Protein AF-A0A5C2HEY6-F1 (afdb_monomer)

Sequence (190 aa):
MYKIIDIFKKLFEYLLTFLTLIFIVFIEVIWEKSAKPIFKFLSKIIDRINVFDRIIEKIDRLNPYIVLIIFLIFFTIVELLGIYAAILFFRAEIFLAVFVYLLKLPFAVVILWFFDITKPKLLSFRWFEIVYGLTLDLKLRIQNSRIYNKIYNKFYEIKNYLVNKFDITNHSIYNRVIEFYEKVKKRFDI

pLDDT: mean 85.17, std 9.46, range [54.16, 96.5]

Foldseek 3Di:
DVVVVVVVVVVVVVVLLVVLLVVCCCVVPVNPPPQPVVLVVVVVVLVVPPVVVVVLVVLVPDQLVVLVVVLVVLVVVLVVLLVVLVVCVVVVVPVVSVVSPVVSSVSVSVSVSSCVSCVVSQCVDVVSVVVVVVVVVVSVCSCPDPSNVVVVVVVVVVVVVVCVVPVCCPPPVVVVVVVVVVVVCVVPVD

Structure (mmCIF, N/CA/C/O backbone):
data_AF-A0A5C2HEY6-F1
#
_entry.id   AF-A0A5C2HEY6-F1
#
loop_
_atom_site.group_PDB
_atom_site.id
_atom_site.type_symbol
_atom_site.label_atom_id
_atom_site.label_alt_id
_atom_site.label_comp_id
_atom_site.label_asym_id
_atom_site.label_entity_id
_atom_site.label_seq_id
_atom_site.pdbx_PDB_ins_code
_atom_site.Cartn_x
_atom_site.Cartn_y
_atom_site.Cartn_z
_atom_site.occupancy
_atom_site.B_iso_or_equiv
_atom_site.auth_seq_id
_atom_site.auth_comp_id
_atom_site.auth_asym_id
_atom_site.auth_atom_id
_atom_site.pdbx_PDB_model_num
ATOM 1 N N . MET A 1 1 ? 6.577 -30.916 -28.765 1.00 54.16 1 MET A N 1
ATOM 2 C CA . MET A 1 1 ? 5.941 -30.660 -27.452 1.00 54.16 1 MET A CA 1
ATOM 3 C C . MET A 1 1 ? 6.885 -29.945 -26.477 1.00 54.16 1 MET A C 1
ATOM 5 O O . MET A 1 1 ? 6.518 -28.875 -26.013 1.00 54.16 1 MET A O 1
ATOM 9 N N . TYR A 1 2 ? 8.123 -30.422 -26.271 1.00 60.19 2 TYR A N 1
ATOM 10 C CA . TYR A 1 2 ? 9.145 -29.764 -25.424 1.00 60.19 2 TYR A CA 1
ATOM 11 C C . TYR A 1 2 ? 9.416 -28.281 -25.755 1.00 60.19 2 TYR A C 1
ATOM 13 O O . TYR A 1 2 ? 9.408 -27.434 -24.871 1.00 60.19 2 TYR A O 1
ATOM 21 N N . LYS A 1 3 ? 9.542 -27.937 -27.043 1.00 68.38 3 LYS A N 1
ATOM 22 C CA . LYS A 1 3 ? 9.863 -26.569 -27.495 1.00 68.38 3 LYS A CA 1
ATOM 23 C C . LYS A 1 3 ? 8.769 -25.527 -27.196 1.00 68.38 3 LYS A C 1
ATOM 25 O O . LYS A 1 3 ? 9.077 -24.358 -27.008 1.00 68.38 3 LYS A O 1
ATOM 30 N N . ILE A 1 4 ? 7.500 -25.947 -27.157 1.00 70.00 4 ILE A N 1
ATOM 31 C CA . ILE A 1 4 ? 6.351 -25.066 -26.877 1.00 70.00 4 ILE A CA 1
ATOM 32 C C . ILE A 1 4 ? 6.298 -24.742 -25.380 1.00 70.00 4 ILE A C 1
ATOM 34 O O . ILE A 1 4 ? 6.140 -23.583 -25.006 1.00 70.00 4 ILE A O 1
ATOM 38 N N . ILE A 1 5 ? 6.516 -25.749 -24.530 1.00 78.06 5 ILE A N 1
ATOM 39 C CA . ILE A 1 5 ? 6.555 -25.602 -23.069 1.00 78.06 5 ILE A CA 1
ATOM 40 C C . ILE A 1 5 ? 7.671 -24.630 -22.650 1.00 78.06 5 ILE A C 1
ATOM 42 O O . ILE A 1 5 ? 7.441 -23.760 -21.812 1.00 78.06 5 ILE A O 1
ATOM 46 N N . ASP A 1 6 ? 8.841 -24.698 -23.292 1.00 81.44 6 ASP A N 1
ATOM 47 C CA . ASP A 1 6 ? 9.951 -23.772 -23.027 1.00 81.44 6 ASP A CA 1
ATOM 48 C C . ASP A 1 6 ? 9.647 -22.319 -23.423 1.00 81.44 6 ASP A C 1
ATOM 50 O O . ASP A 1 6 ? 10.070 -21.389 -22.732 1.00 81.44 6 ASP A O 1
ATOM 54 N N . ILE A 1 7 ? 8.899 -22.099 -24.510 1.00 83.44 7 ILE A N 1
ATOM 55 C CA . ILE A 1 7 ? 8.481 -20.752 -24.933 1.00 83.44 7 ILE A CA 1
ATOM 56 C C . ILE A 1 7 ? 7.500 -20.160 -23.918 1.00 83.44 7 ILE A C 1
ATOM 58 O O . ILE A 1 7 ? 7.688 -19.021 -23.489 1.00 83.44 7 ILE A O 1
ATOM 62 N N . PHE A 1 8 ? 6.498 -20.931 -23.484 1.00 85.75 8 PHE A N 1
ATOM 63 C CA . PHE A 1 8 ? 5.552 -20.486 -22.457 1.00 85.75 8 PHE A CA 1
ATOM 64 C C . PHE A 1 8 ? 6.244 -20.193 -21.128 1.00 85.75 8 PHE A C 1
ATOM 66 O O . PHE A 1 8 ? 5.945 -19.183 -20.494 1.00 85.75 8 PHE A O 1
ATOM 73 N N . LYS A 1 9 ? 7.211 -21.026 -20.733 1.00 86.62 9 LYS A N 1
ATOM 74 C CA . LYS A 1 9 ? 8.001 -20.806 -19.520 1.00 86.62 9 LYS A CA 1
ATOM 75 C C . LYS A 1 9 ? 8.785 -19.494 -19.587 1.00 86.62 9 LYS A C 1
ATOM 77 O O . LYS A 1 9 ? 8.706 -18.697 -18.659 1.00 86.62 9 LYS A O 1
ATOM 82 N N . LYS A 1 10 ? 9.470 -19.226 -20.703 1.00 86.00 10 LYS A N 1
ATOM 83 C CA . LYS A 1 10 ? 10.182 -17.955 -20.914 1.00 86.00 10 LYS A CA 1
ATOM 84 C C . LYS A 1 10 ? 9.238 -16.755 -20.919 1.00 86.00 10 LYS A C 1
ATOM 86 O O . LYS A 1 10 ? 9.530 -15.756 -20.273 1.00 86.00 10 LYS A O 1
ATOM 91 N N . LEU A 1 11 ? 8.102 -16.846 -21.612 1.00 88.88 11 LEU A N 1
ATOM 92 C CA . LEU A 1 11 ? 7.106 -15.771 -21.644 1.00 88.88 11 LEU A CA 1
ATOM 93 C C . LEU A 1 11 ? 6.569 -15.463 -20.241 1.00 88.88 11 LEU A C 1
ATOM 95 O O . LEU A 1 11 ? 6.464 -14.298 -19.862 1.00 88.88 11 LEU A O 1
ATOM 99 N N . PHE A 1 12 ? 6.287 -16.503 -19.456 1.00 88.44 12 PHE A N 1
ATOM 100 C CA . PHE A 1 12 ? 5.856 -16.366 -18.071 1.00 88.44 12 PHE A CA 1
ATOM 101 C C . PHE A 1 12 ? 6.939 -15.726 -17.194 1.00 88.44 12 PHE A C 1
ATOM 103 O O . PHE A 1 12 ? 6.635 -14.831 -16.413 1.00 88.44 12 PHE A O 1
ATOM 110 N N . GLU A 1 13 ? 8.208 -16.111 -17.356 1.00 86.69 13 GLU A N 1
ATOM 111 C CA . GLU A 1 13 ? 9.337 -15.486 -16.654 1.00 86.69 13 GLU A CA 1
ATOM 112 C C . GLU A 1 13 ? 9.483 -13.993 -16.995 1.00 86.69 13 GLU A C 1
ATOM 114 O O . GLU A 1 13 ? 9.688 -13.173 -16.093 1.00 86.69 13 GLU A O 1
ATOM 119 N N . TYR A 1 14 ? 9.328 -13.608 -18.267 1.00 88.25 14 TYR A N 1
ATOM 120 C CA . TYR A 1 14 ? 9.339 -12.200 -18.676 1.00 88.25 14 TYR A CA 1
ATOM 121 C C . TYR A 1 14 ? 8.167 -11.420 -18.086 1.00 88.25 14 TYR A C 1
ATOM 123 O O . TYR A 1 14 ? 8.372 -10.343 -17.524 1.00 88.25 14 TYR A O 1
ATOM 131 N N . LEU A 1 15 ? 6.957 -11.978 -18.157 1.00 88.19 15 LEU A N 1
ATOM 132 C CA . LEU A 1 15 ? 5.768 -11.377 -17.563 1.00 88.19 15 LEU A CA 1
ATOM 133 C C . LEU A 1 15 ? 5.950 -11.181 -16.055 1.00 88.19 15 LEU A C 1
ATOM 135 O O . LEU A 1 15 ? 5.694 -10.095 -15.543 1.00 88.19 15 LEU A O 1
ATOM 139 N N . LEU A 1 16 ? 6.449 -12.198 -15.351 1.00 87.38 16 LEU A N 1
ATOM 140 C CA . LEU A 1 16 ? 6.674 -12.153 -13.908 1.00 87.38 16 LEU A CA 1
ATOM 141 C C . LEU A 1 16 ? 7.736 -11.111 -13.536 1.00 87.38 16 LEU A C 1
ATOM 143 O O . LEU A 1 16 ? 7.583 -10.390 -12.550 1.00 87.38 16 LEU A O 1
ATOM 147 N N . THR A 1 17 ? 8.787 -10.989 -14.349 1.00 87.81 17 THR A N 1
ATOM 148 C CA . THR A 1 17 ? 9.819 -9.954 -14.198 1.00 87.81 17 THR A CA 1
ATOM 149 C C . THR A 1 17 ? 9.222 -8.558 -14.363 1.00 87.81 17 THR A C 1
ATOM 151 O O . THR A 1 17 ? 9.450 -7.691 -13.520 1.00 87.81 17 THR A O 1
ATOM 154 N N . PHE A 1 18 ? 8.416 -8.346 -15.404 1.00 86.94 18 PHE A N 1
ATOM 155 C CA . PHE A 1 18 ? 7.739 -7.077 -15.662 1.00 86.94 18 PHE A CA 1
ATOM 156 C C . PHE A 1 18 ? 6.768 -6.703 -14.534 1.00 86.94 18 PHE A C 1
ATOM 158 O O . PHE A 1 18 ? 6.800 -5.581 -14.031 1.00 86.94 18 PHE A O 1
ATOM 165 N N . LEU A 1 19 ? 5.970 -7.663 -14.063 1.00 87.25 19 LEU A N 1
ATOM 166 C CA . LEU A 1 19 ? 5.042 -7.460 -12.951 1.00 87.25 19 LEU A CA 1
ATOM 167 C C . LEU A 1 19 ? 5.777 -7.131 -11.647 1.00 87.25 19 LEU A C 1
ATOM 169 O O . LEU A 1 19 ? 5.362 -6.240 -10.910 1.00 87.25 19 LEU A O 1
ATOM 173 N N . THR A 1 20 ? 6.899 -7.806 -11.382 1.00 87.81 20 THR A N 1
ATOM 174 C CA . THR A 1 20 ? 7.740 -7.531 -10.207 1.00 87.81 20 THR A CA 1
ATOM 175 C C . THR A 1 20 ? 8.363 -6.138 -10.284 1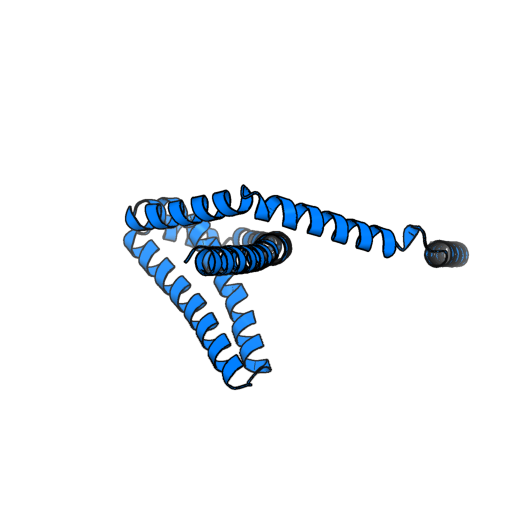.00 87.81 20 THR A C 1
ATOM 177 O O . THR A 1 20 ? 8.450 -5.452 -9.269 1.00 87.81 20 THR A O 1
ATOM 180 N N . LEU A 1 21 ? 8.759 -5.684 -11.476 1.00 87.81 21 LEU A N 1
ATOM 181 C CA . LEU A 1 21 ? 9.260 -4.326 -11.682 1.00 87.81 21 LEU A CA 1
ATOM 182 C C . LEU A 1 21 ? 8.179 -3.279 -11.392 1.00 87.81 21 LEU A C 1
ATOM 184 O O . LEU A 1 21 ? 8.441 -2.339 -10.644 1.00 87.81 21 LEU A O 1
ATOM 188 N N . ILE A 1 22 ? 6.961 -3.471 -11.910 1.00 86.75 22 ILE A N 1
ATOM 189 C CA . ILE A 1 22 ? 5.811 -2.620 -11.572 1.00 86.75 22 ILE A CA 1
ATOM 190 C C . ILE A 1 22 ? 5.609 -2.615 -10.054 1.00 86.75 22 ILE A C 1
ATOM 192 O O . ILE A 1 22 ? 5.571 -1.551 -9.442 1.00 86.75 22 ILE A O 1
ATOM 196 N N . PHE A 1 23 ? 5.561 -3.789 -9.426 1.00 88.31 23 PHE A N 1
ATOM 197 C CA . PHE A 1 23 ? 5.389 -3.910 -7.981 1.00 88.31 23 PHE A CA 1
ATOM 198 C C . PHE A 1 23 ? 6.463 -3.152 -7.184 1.00 88.31 23 PHE A C 1
ATOM 200 O O . PHE A 1 23 ? 6.118 -2.426 -6.255 1.00 88.31 23 PHE A O 1
ATOM 207 N N . ILE A 1 24 ? 7.744 -3.262 -7.559 1.00 85.69 24 ILE A N 1
ATOM 208 C CA . ILE A 1 24 ? 8.844 -2.521 -6.919 1.00 85.69 24 ILE A CA 1
ATOM 209 C C . ILE A 1 24 ? 8.629 -1.013 -7.046 1.00 85.69 24 ILE A C 1
ATOM 211 O O . ILE A 1 24 ? 8.773 -0.303 -6.056 1.00 85.69 24 ILE A O 1
ATOM 215 N N . VAL A 1 25 ? 8.249 -0.513 -8.225 1.00 84.50 25 VAL A N 1
ATOM 216 C CA . VAL A 1 25 ? 7.970 0.919 -8.418 1.00 84.50 25 VAL A CA 1
ATOM 217 C C . VAL A 1 25 ? 6.818 1.372 -7.519 1.00 84.50 25 VAL A C 1
ATOM 219 O O . VAL A 1 25 ? 6.931 2.392 -6.841 1.00 84.50 25 VAL A O 1
ATOM 222 N N . PHE A 1 26 ? 5.732 0.602 -7.447 1.00 83.81 26 PHE A N 1
ATOM 223 C CA . PHE A 1 26 ? 4.599 0.933 -6.584 1.00 83.81 26 PHE A CA 1
ATOM 224 C C . PHE A 1 26 ? 4.958 0.898 -5.089 1.00 83.81 26 PHE A C 1
ATOM 226 O O . PHE A 1 26 ? 4.594 1.813 -4.357 1.00 83.81 26 PHE A O 1
ATOM 233 N N . ILE A 1 27 ? 5.693 -0.109 -4.619 1.00 84.69 27 ILE A N 1
ATOM 234 C CA . ILE A 1 27 ? 6.079 -0.232 -3.202 1.00 84.69 27 ILE A CA 1
ATOM 235 C C . ILE A 1 27 ? 7.135 0.810 -2.811 1.00 84.69 27 ILE A C 1
ATOM 237 O O . ILE A 1 27 ? 6.992 1.503 -1.808 1.00 84.69 27 ILE A O 1
ATOM 241 N N . GLU A 1 28 ? 8.208 0.933 -3.580 1.00 82.25 28 GLU A N 1
ATOM 242 C CA . GLU A 1 28 ? 9.355 1.754 -3.190 1.00 82.25 28 GLU A CA 1
ATOM 243 C C . GLU A 1 28 ? 9.118 3.236 -3.507 1.00 82.25 28 GLU A C 1
ATOM 245 O O . GLU A 1 28 ? 9.397 4.113 -2.690 1.00 82.25 28 GLU A O 1
ATOM 250 N N . VAL A 1 29 ? 8.601 3.541 -4.702 1.00 78.81 29 VAL A N 1
ATOM 251 C CA . VAL A 1 29 ? 8.423 4.929 -5.149 1.00 78.81 29 VAL A CA 1
ATOM 252 C C . VAL A 1 29 ? 7.080 5.467 -4.682 1.00 78.81 29 VAL A C 1
ATOM 254 O O . VAL A 1 29 ? 7.034 6.472 -3.979 1.00 78.81 29 VAL A O 1
ATOM 257 N N . ILE A 1 30 ? 5.985 4.800 -5.046 1.00 81.44 30 ILE A N 1
ATOM 258 C CA . ILE A 1 30 ? 4.647 5.334 -4.771 1.00 81.44 30 ILE A CA 1
ATOM 259 C C . ILE A 1 30 ? 4.322 5.213 -3.283 1.00 81.44 30 ILE A C 1
ATOM 261 O O . ILE A 1 30 ? 3.849 6.180 -2.692 1.00 81.44 30 ILE A O 1
ATOM 265 N N . TRP A 1 31 ? 4.598 4.071 -2.652 1.00 82.69 31 TRP A N 1
ATOM 266 C CA . TRP A 1 31 ? 4.262 3.867 -1.247 1.00 82.69 31 TRP A CA 1
ATOM 267 C C . TRP A 1 31 ? 5.290 4.484 -0.291 1.00 82.69 31 TRP A C 1
ATOM 269 O O . TRP A 1 31 ? 4.959 5.447 0.399 1.00 82.69 31 TRP A O 1
ATOM 279 N N . GLU A 1 32 ? 6.527 3.981 -0.241 1.00 83.88 32 GLU A N 1
ATOM 280 C CA . GLU A 1 32 ? 7.508 4.412 0.771 1.00 83.88 32 GLU A CA 1
ATOM 281 C C . GLU A 1 32 ? 7.946 5.877 0.609 1.00 83.88 32 GLU A C 1
ATOM 283 O O . GLU A 1 32 ? 8.013 6.601 1.604 1.00 83.88 32 GLU A O 1
ATOM 288 N N . LYS A 1 33 ? 8.202 6.350 -0.620 1.00 80.06 33 LYS A N 1
ATOM 289 C CA . LYS A 1 33 ? 8.670 7.732 -0.850 1.00 80.06 33 LYS A CA 1
ATOM 290 C C . LYS A 1 33 ? 7.569 8.781 -0.953 1.00 80.06 33 LYS A C 1
ATOM 292 O O . LYS A 1 33 ? 7.830 9.931 -0.613 1.00 80.06 33 LYS A O 1
ATOM 297 N N . SER A 1 34 ? 6.380 8.433 -1.444 1.00 76.56 34 SER A N 1
ATOM 298 C CA . SER A 1 34 ? 5.309 9.414 -1.677 1.00 76.56 34 SER A CA 1
ATOM 299 C C . SER A 1 34 ? 4.149 9.252 -0.698 1.00 76.56 34 SER A C 1
ATOM 301 O O . SER A 1 34 ? 3.910 10.137 0.120 1.00 76.56 34 SER A O 1
ATOM 303 N N . ALA A 1 35 ? 3.435 8.128 -0.730 1.00 79.75 35 ALA A N 1
ATOM 304 C CA . ALA A 1 35 ? 2.189 7.968 0.014 1.00 79.75 35 ALA A CA 1
ATOM 305 C C . ALA A 1 35 ? 2.404 7.932 1.531 1.00 79.75 35 ALA A C 1
ATOM 307 O O . ALA A 1 35 ? 1.678 8.599 2.258 1.00 79.75 35 ALA A O 1
ATOM 308 N N . LYS A 1 36 ? 3.412 7.209 2.025 1.00 84.25 36 LYS A N 1
ATOM 309 C CA . LYS A 1 36 ? 3.698 7.064 3.459 1.00 84.25 36 LYS A CA 1
ATOM 310 C C . LYS A 1 36 ? 4.054 8.384 4.162 1.00 84.25 36 LYS A C 1
ATOM 312 O O . LYS A 1 36 ? 3.482 8.635 5.225 1.00 84.25 36 LYS A O 1
ATOM 317 N N . PRO A 1 37 ? 4.943 9.253 3.636 1.00 82.75 37 PRO A N 1
ATOM 318 C CA . PRO A 1 37 ? 5.195 10.550 4.262 1.00 82.75 37 PRO A CA 1
ATOM 319 C C . PRO A 1 37 ? 3.980 11.477 4.192 1.00 82.75 37 PRO A C 1
ATOM 321 O O . PRO A 1 37 ? 3.689 12.143 5.183 1.00 82.75 37 PRO A O 1
ATOM 324 N N . ILE A 1 38 ? 3.238 11.479 3.077 1.00 80.00 38 ILE A N 1
ATOM 325 C CA . ILE A 1 38 ? 1.992 12.251 2.942 1.00 80.00 38 ILE A CA 1
ATOM 326 C C . ILE A 1 38 ? 0.961 11.771 3.969 1.00 80.00 38 ILE A C 1
ATOM 328 O O . ILE A 1 38 ? 0.389 12.584 4.690 1.00 80.00 38 ILE A O 1
ATOM 332 N N . PHE A 1 39 ? 0.781 10.456 4.091 1.00 82.38 39 PHE A N 1
ATOM 333 C CA . PHE A 1 39 ? -0.093 9.835 5.077 1.00 82.38 39 PHE A CA 1
ATOM 334 C C . PHE A 1 39 ? 0.306 10.233 6.496 1.00 82.38 39 PHE A C 1
ATOM 336 O O . PHE A 1 39 ? -0.536 10.726 7.229 1.00 82.38 39 PHE A O 1
ATOM 343 N N . LYS A 1 40 ? 1.585 10.109 6.871 1.00 83.31 40 LYS A N 1
ATOM 344 C CA . LYS A 1 40 ? 2.065 10.478 8.213 1.00 83.31 40 LYS A CA 1
ATOM 345 C C . LYS A 1 40 ? 1.903 11.972 8.507 1.00 83.31 40 LYS A C 1
ATOM 347 O O . LYS A 1 40 ? 1.631 12.357 9.641 1.00 83.31 40 LYS A O 1
ATOM 352 N N . PHE A 1 41 ? 2.112 12.825 7.507 1.00 82.19 41 PHE A N 1
ATOM 353 C CA . PHE A 1 41 ? 1.921 14.265 7.649 1.00 82.19 41 PHE A CA 1
ATOM 354 C C . PHE A 1 41 ? 0.445 14.605 7.872 1.00 82.19 41 PHE A C 1
ATOM 356 O O . PHE A 1 41 ? 0.117 15.325 8.813 1.00 82.19 41 PHE A O 1
ATOM 363 N N . LEU A 1 42 ? -0.440 14.047 7.047 1.00 78.56 42 LEU A N 1
ATOM 364 C CA . LEU A 1 42 ? -1.879 14.268 7.143 1.00 78.56 42 LEU A CA 1
ATOM 365 C C . LEU A 1 42 ? -2.477 13.626 8.395 1.00 78.56 42 LEU A C 1
ATOM 367 O O . LEU A 1 42 ? -3.272 14.278 9.061 1.00 78.56 42 LEU A O 1
ATOM 371 N N . SER A 1 43 ? -2.051 12.418 8.771 1.00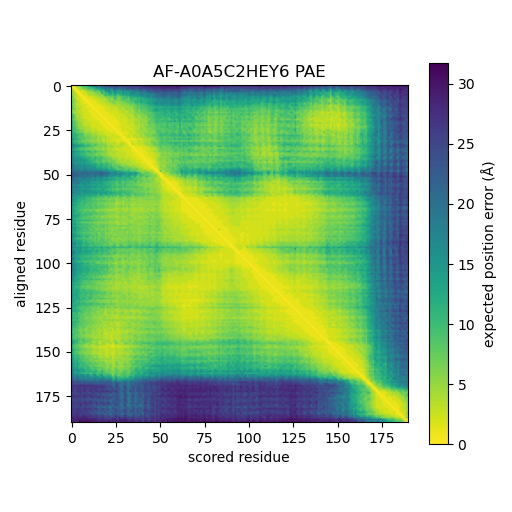 73.31 43 SER A N 1
ATOM 372 C CA . SER A 1 43 ? -2.481 11.769 10.014 1.00 73.31 43 SER A CA 1
ATOM 373 C C . SER A 1 43 ? -2.103 12.629 11.214 1.00 73.31 43 SER A C 1
ATOM 375 O O . SER A 1 43 ? -2.956 12.942 12.026 1.00 73.31 43 SER A O 1
ATOM 377 N N . LYS A 1 44 ? -0.876 13.164 11.260 1.00 80.00 44 LYS A N 1
ATOM 378 C CA . LYS A 1 44 ? -0.448 14.069 12.333 1.00 80.00 44 LYS A CA 1
ATOM 379 C C . LYS A 1 44 ? -1.280 15.355 12.401 1.00 80.00 44 LYS A C 1
ATOM 381 O O . LYS A 1 44 ? -1.468 15.899 13.486 1.00 80.00 44 LYS A O 1
ATOM 386 N N . ILE A 1 45 ? -1.739 15.877 11.261 1.00 78.06 45 ILE A N 1
ATOM 387 C CA . ILE A 1 45 ? -2.649 17.032 11.230 1.00 78.06 45 ILE A CA 1
ATOM 388 C C . ILE A 1 45 ? -4.014 16.639 11.793 1.00 78.06 45 ILE A C 1
ATOM 390 O O . ILE A 1 45 ? -4.539 17.362 12.634 1.00 78.06 45 ILE A O 1
ATOM 394 N N . ILE A 1 46 ? -4.553 15.501 11.357 1.00 72.06 46 ILE A N 1
ATOM 395 C CA . ILE A 1 46 ? -5.826 14.945 11.828 1.00 72.06 46 ILE A CA 1
ATOM 396 C C . ILE A 1 46 ? -5.779 14.729 13.347 1.00 72.06 46 ILE A C 1
ATOM 398 O O . ILE A 1 46 ? -6.645 15.236 14.052 1.00 72.06 46 ILE A O 1
ATOM 402 N N . ASP A 1 47 ? -4.720 14.096 13.854 1.00 69.69 47 ASP A N 1
ATOM 403 C CA . ASP A 1 47 ? -4.524 13.793 15.277 1.00 69.69 47 ASP A CA 1
ATOM 404 C C . ASP A 1 47 ? -4.314 15.058 16.130 1.00 69.69 47 ASP A C 1
ATOM 406 O O . ASP A 1 47 ? -4.641 15.089 17.310 1.00 69.69 47 ASP A O 1
ATOM 410 N N . ARG A 1 48 ? -3.773 16.141 15.553 1.00 75.06 48 ARG A N 1
ATOM 411 C CA . ARG A 1 48 ? -3.625 17.433 16.250 1.00 75.06 48 ARG A CA 1
ATOM 412 C C . ARG A 1 48 ? -4.960 18.179 16.372 1.00 75.06 48 ARG A C 1
ATOM 414 O O . ARG A 1 48 ? -5.091 19.081 17.201 1.00 75.06 48 ARG A O 1
ATOM 421 N N . ILE A 1 49 ? -5.940 17.856 15.534 1.00 75.62 49 ILE A N 1
ATOM 422 C CA . ILE A 1 49 ? -7.255 18.485 15.562 1.00 75.62 49 ILE A CA 1
ATOM 423 C C . ILE A 1 49 ? -8.114 17.729 16.584 1.00 75.62 49 ILE A C 1
ATOM 425 O O . ILE A 1 49 ? -8.702 16.700 16.270 1.00 75.62 49 ILE A O 1
ATOM 429 N N . ASN A 1 50 ? -8.277 18.311 17.778 1.00 65.19 50 ASN A N 1
ATOM 430 C CA . ASN A 1 50 ? -9.078 17.808 18.918 1.00 65.19 50 ASN A CA 1
ATOM 431 C C . ASN A 1 50 ? -10.549 17.427 18.594 1.00 65.19 50 ASN A C 1
ATOM 433 O O . ASN A 1 50 ? -11.303 16.960 19.449 1.00 65.19 50 ASN A O 1
ATOM 437 N N . VAL A 1 51 ? -11.015 17.707 17.373 1.00 67.56 51 VAL A N 1
ATOM 438 C CA . VAL A 1 51 ? -12.326 17.285 16.857 1.00 67.56 51 VAL A CA 1
ATOM 439 C C . VAL A 1 51 ? -12.330 15.784 16.550 1.00 67.56 51 VAL A C 1
ATOM 441 O O . VAL A 1 51 ? -13.365 15.137 16.718 1.00 67.56 51 VAL A O 1
ATOM 444 N N . PHE A 1 52 ? -11.189 15.220 16.142 1.00 73.00 52 PHE A N 1
ATOM 445 C CA . PHE A 1 52 ? -11.081 13.812 15.778 1.00 73.00 52 PHE A CA 1
ATOM 446 C C . PHE A 1 52 ? -11.074 12.878 16.981 1.00 73.00 52 PHE A C 1
ATOM 448 O O . PHE A 1 52 ? -11.629 11.796 16.855 1.00 73.00 52 PHE A O 1
ATOM 455 N N . ASP A 1 53 ? -10.607 13.298 18.158 1.00 77.19 53 ASP A N 1
ATOM 456 C CA . ASP A 1 53 ? -10.652 12.459 19.368 1.00 77.19 53 ASP A CA 1
ATOM 457 C C . ASP A 1 53 ? -12.083 12.022 19.704 1.00 77.19 53 ASP A C 1
ATOM 459 O O . ASP A 1 53 ? -12.363 10.843 19.913 1.00 77.19 53 ASP A O 1
ATOM 463 N N . ARG A 1 54 ? -13.044 12.954 19.619 1.00 79.69 54 ARG A N 1
ATOM 464 C CA . ARG A 1 54 ? -14.471 12.636 19.809 1.00 79.69 54 ARG A CA 1
ATOM 465 C C . ARG A 1 54 ? -15.020 11.719 18.720 1.00 79.69 54 ARG A C 1
ATOM 467 O O . ARG A 1 54 ? -15.971 10.978 18.962 1.00 79.69 54 ARG A O 1
ATOM 474 N N . ILE A 1 55 ? -14.486 11.809 17.503 1.00 81.62 55 ILE A N 1
ATOM 475 C CA . ILE A 1 55 ? -14.872 10.940 16.387 1.00 81.62 55 ILE A CA 1
ATOM 476 C C . ILE A 1 55 ? -14.300 9.538 16.613 1.00 81.62 55 ILE A C 1
ATOM 478 O O . ILE A 1 55 ? -15.040 8.570 16.469 1.00 81.62 55 ILE A O 1
ATOM 482 N N . ILE A 1 56 ? -13.039 9.426 17.032 1.00 83.00 56 ILE A N 1
ATOM 483 C CA . ILE A 1 56 ? -12.367 8.166 17.357 1.00 83.00 56 ILE A CA 1
ATOM 484 C C . ILE A 1 56 ? -13.108 7.460 18.492 1.00 83.00 56 ILE A C 1
ATOM 486 O O . ILE A 1 56 ? -13.478 6.303 18.325 1.00 83.00 56 ILE A O 1
ATOM 490 N N . GLU A 1 57 ? -13.436 8.151 19.588 1.00 84.12 57 GLU A N 1
ATOM 491 C CA . GLU A 1 57 ? -14.228 7.572 20.685 1.00 84.12 57 GLU A CA 1
ATOM 492 C C . GLU A 1 57 ? -15.597 7.066 20.216 1.00 84.12 57 GLU A C 1
ATOM 494 O O . GLU A 1 57 ? -16.059 6.002 20.632 1.00 84.12 57 GLU A O 1
ATOM 499 N N . LYS A 1 58 ? -16.269 7.814 19.333 1.00 86.31 58 LYS A N 1
ATOM 500 C CA . LYS A 1 58 ? -17.542 7.373 18.751 1.00 86.31 58 LYS A CA 1
ATOM 501 C C . LYS A 1 58 ? -17.353 6.130 17.890 1.00 86.31 58 LYS A C 1
ATOM 503 O O . LYS A 1 58 ? -18.126 5.191 18.045 1.00 86.31 58 LYS A O 1
ATOM 508 N N . ILE A 1 59 ? -16.338 6.109 17.025 1.00 87.00 59 ILE A N 1
ATOM 509 C CA . ILE A 1 59 ? -15.994 4.964 16.170 1.00 87.00 59 ILE A CA 1
ATOM 510 C C . ILE A 1 59 ? -15.637 3.740 17.024 1.00 87.00 59 ILE A C 1
ATOM 512 O O . ILE A 1 59 ? -16.040 2.617 16.706 1.00 87.00 59 ILE A O 1
ATOM 516 N N . ASP A 1 60 ? -14.952 3.936 18.147 1.00 86.56 60 ASP A N 1
ATOM 517 C CA . ASP A 1 60 ? -14.595 2.857 19.063 1.00 86.56 60 ASP A CA 1
ATOM 518 C C . ASP A 1 60 ? -15.807 2.282 19.816 1.00 86.56 60 ASP A C 1
ATOM 520 O O . ASP A 1 60 ? -15.850 1.098 20.141 1.00 86.56 60 ASP A O 1
ATOM 524 N N . ARG A 1 61 ? -16.892 3.043 19.951 1.00 90.56 61 ARG A N 1
ATOM 525 C CA . ARG A 1 61 ? -18.172 2.521 20.463 1.00 90.56 61 ARG A CA 1
ATOM 526 C C . ARG A 1 61 ? -19.053 1.879 19.389 1.00 90.56 61 ARG A C 1
ATOM 528 O O . ARG A 1 61 ? -20.041 1.230 19.728 1.00 90.56 61 ARG A O 1
ATOM 535 N N . LEU A 1 62 ? -18.728 2.034 18.102 1.00 91.62 62 LEU A N 1
ATOM 536 C CA . LEU A 1 62 ? -19.514 1.431 17.022 1.00 91.62 62 LEU A CA 1
ATOM 537 C C . LEU A 1 62 ? -19.373 -0.092 16.999 1.00 91.62 62 LEU A C 1
ATOM 539 O O . LEU A 1 62 ? -18.290 -0.651 17.197 1.00 91.62 62 LEU A O 1
ATOM 543 N N . ASN A 1 63 ? -20.477 -0.751 16.655 1.00 93.12 63 ASN A N 1
ATOM 544 C CA . ASN A 1 63 ? -20.506 -2.177 16.365 1.00 93.12 63 ASN A CA 1
ATOM 545 C C . ASN A 1 63 ? -19.568 -2.498 15.173 1.00 93.12 63 ASN A C 1
ATOM 547 O O . ASN A 1 63 ? -19.616 -1.774 14.170 1.00 93.12 63 ASN A O 1
ATOM 551 N N . PRO A 1 64 ? -18.756 -3.576 15.233 1.00 93.88 64 PRO A N 1
ATOM 552 C CA . PRO A 1 64 ? -17.927 -4.036 14.115 1.00 93.88 64 PRO A CA 1
ATOM 553 C C . PRO A 1 64 ? -18.641 -4.091 12.755 1.00 93.88 64 PRO A C 1
ATOM 555 O O . PRO A 1 64 ? -18.038 -3.736 11.745 1.00 93.88 64 PRO A O 1
ATOM 558 N N . TYR A 1 65 ? -19.928 -4.459 12.702 1.00 95.75 65 TYR A N 1
ATOM 559 C CA . TYR A 1 65 ? -20.691 -4.486 11.444 1.00 95.75 65 TYR A CA 1
ATOM 560 C C . TYR A 1 65 ? -20.859 -3.089 10.829 1.00 95.75 65 TYR A C 1
ATOM 562 O O . TYR A 1 65 ? -20.717 -2.924 9.622 1.00 95.75 65 TYR A O 1
ATOM 570 N N . ILE A 1 66 ? -21.112 -2.066 11.651 1.00 94.81 66 ILE A N 1
ATOM 571 C CA . ILE A 1 66 ? -21.253 -0.677 11.182 1.00 94.81 66 ILE A CA 1
ATOM 572 C C . ILE A 1 66 ? -19.905 -0.165 10.674 1.00 94.81 66 ILE A C 1
ATOM 574 O O . ILE A 1 66 ? -19.832 0.449 9.612 1.00 94.81 66 ILE A O 1
ATOM 578 N N . VAL A 1 67 ? -18.831 -0.462 11.408 1.00 94.75 67 VAL A N 1
ATOM 579 C CA . VAL A 1 67 ? -17.456 -0.134 11.013 1.00 94.75 67 VAL A CA 1
ATOM 580 C C . VAL A 1 67 ? -17.115 -0.736 9.650 1.00 94.75 67 VAL A C 1
ATOM 582 O O . VAL A 1 67 ? -16.582 -0.038 8.790 1.00 94.75 67 VAL A O 1
ATOM 585 N N . LEU A 1 68 ? -17.474 -2.002 9.428 1.00 95.50 68 LEU A N 1
ATOM 586 C CA . LEU A 1 68 ? -17.278 -2.676 8.150 1.00 95.50 68 LEU A CA 1
ATOM 587 C C . LEU A 1 68 ? -18.054 -1.994 7.016 1.00 95.50 68 LEU A C 1
ATOM 589 O O . LEU A 1 68 ? -17.489 -1.766 5.951 1.00 95.50 68 LEU A O 1
ATOM 593 N N . ILE A 1 69 ? -19.321 -1.637 7.235 1.00 95.62 69 ILE A N 1
ATOM 594 C CA . ILE A 1 69 ? -20.136 -0.943 6.226 1.00 95.62 69 ILE A CA 1
ATOM 595 C C . ILE A 1 69 ? -19.514 0.410 5.866 1.00 95.62 69 ILE A C 1
ATOM 597 O O . ILE A 1 69 ? -19.357 0.714 4.686 1.00 95.62 69 ILE A O 1
ATOM 601 N N . ILE A 1 70 ? -19.105 1.197 6.865 1.00 93.88 70 ILE A N 1
ATOM 602 C CA . ILE A 1 70 ? -18.437 2.487 6.646 1.00 93.88 70 ILE A CA 1
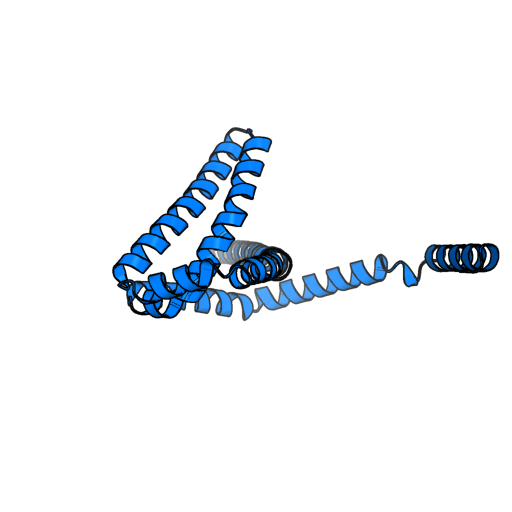ATOM 603 C C . ILE A 1 70 ? -17.145 2.288 5.843 1.00 93.88 70 ILE A C 1
ATOM 605 O O . ILE A 1 70 ? -16.934 2.981 4.847 1.00 93.88 70 ILE A O 1
ATOM 609 N N . PHE A 1 71 ? -16.313 1.313 6.229 1.00 94.44 71 PHE A N 1
ATOM 610 C CA . PHE A 1 71 ? -15.087 0.978 5.504 1.00 94.44 71 PHE A CA 1
ATOM 611 C C . PHE A 1 71 ? -15.374 0.627 4.039 1.00 94.44 71 PHE A C 1
ATOM 613 O O . PHE A 1 71 ? -14.738 1.178 3.142 1.00 94.44 71 PHE A O 1
ATOM 620 N N . LEU A 1 72 ? -16.357 -0.241 3.783 1.00 94.44 72 LEU A N 1
ATOM 621 C CA . LEU A 1 72 ? -16.732 -0.663 2.433 1.00 94.44 72 LEU A CA 1
ATOM 622 C C . LEU A 1 72 ? -17.285 0.489 1.591 1.00 94.44 72 LEU A C 1
ATOM 624 O O . LEU A 1 72 ? -16.998 0.543 0.397 1.00 94.44 72 LEU A O 1
ATOM 628 N N . ILE A 1 73 ? -18.029 1.425 2.185 1.00 93.94 73 ILE A N 1
ATOM 629 C CA . ILE A 1 73 ? -18.511 2.621 1.481 1.00 93.94 73 ILE A CA 1
ATOM 630 C C . ILE A 1 73 ? -17.325 3.474 1.025 1.00 93.94 73 ILE A C 1
ATOM 632 O O . ILE A 1 73 ? -17.216 3.776 -0.164 1.00 93.94 73 ILE A O 1
ATOM 636 N N . PHE A 1 74 ? -16.409 3.820 1.936 1.00 91.56 74 PHE A N 1
ATOM 637 C CA . PHE A 1 74 ? -15.218 4.594 1.574 1.00 91.56 74 PHE A CA 1
ATOM 638 C C . PHE A 1 74 ? -14.361 3.864 0.540 1.00 91.56 74 PHE A C 1
ATOM 640 O O . PHE A 1 74 ? -13.914 4.482 -0.426 1.00 91.56 74 PHE A O 1
ATOM 647 N N . PHE A 1 75 ? -14.179 2.552 0.704 1.00 92.69 75 PHE A N 1
ATOM 648 C CA . PHE A 1 75 ? -13.419 1.724 -0.228 1.00 92.69 75 PHE A CA 1
ATOM 649 C C . PHE A 1 75 ? -14.035 1.765 -1.624 1.00 92.69 75 PHE A C 1
ATOM 651 O O . PHE A 1 75 ? -13.349 2.038 -2.606 1.00 92.69 75 PHE A O 1
ATOM 658 N N . THR A 1 76 ? -15.351 1.575 -1.704 1.00 93.69 76 THR A N 1
ATOM 659 C CA . THR A 1 76 ? -16.085 1.582 -2.969 1.00 93.69 76 THR A CA 1
ATOM 660 C C . THR A 1 76 ? -15.982 2.938 -3.657 1.00 93.69 76 THR A C 1
ATOM 662 O O . THR A 1 76 ? -15.713 2.981 -4.850 1.00 93.69 76 THR A O 1
ATOM 665 N N . ILE A 1 77 ? -16.119 4.053 -2.931 1.00 92.12 77 ILE A N 1
ATOM 666 C CA . ILE A 1 77 ? -15.966 5.401 -3.506 1.00 92.12 77 ILE A CA 1
ATOM 667 C C . ILE A 1 77 ? -14.565 5.584 -4.104 1.00 92.12 77 ILE A C 1
ATOM 669 O O . ILE A 1 77 ? -14.425 6.031 -5.241 1.00 92.12 77 ILE A O 1
ATOM 673 N N . VAL A 1 78 ? -13.528 5.210 -3.352 1.00 92.44 78 VAL A N 1
ATOM 674 C CA . VAL A 1 78 ? -12.122 5.305 -3.773 1.00 92.44 78 VAL A CA 1
ATOM 675 C C . VAL A 1 78 ? -11.863 4.470 -5.032 1.00 92.44 78 VAL A C 1
ATOM 677 O O . VAL A 1 78 ? -11.192 4.934 -5.959 1.00 92.44 78 VAL A O 1
ATOM 680 N N . GLU A 1 79 ? -12.425 3.266 -5.116 1.00 93.50 79 GLU A N 1
ATOM 681 C CA . GLU A 1 79 ? -12.286 2.406 -6.292 1.00 93.50 79 GLU A CA 1
ATOM 682 C C . GLU A 1 79 ? -13.107 2.890 -7.490 1.00 93.50 79 GLU A C 1
ATOM 684 O O . GLU A 1 79 ? -12.586 2.922 -8.606 1.00 93.50 79 GLU A O 1
ATOM 689 N N . LEU A 1 80 ? -14.329 3.380 -7.274 1.00 95.12 80 LEU A N 1
ATOM 690 C CA . LEU A 1 80 ? -15.149 3.984 -8.326 1.00 95.12 80 LEU A CA 1
ATOM 691 C C . LEU A 1 80 ? -14.476 5.216 -8.938 1.00 95.12 80 LEU A C 1
ATOM 693 O O . LEU A 1 80 ? -14.483 5.355 -10.159 1.00 95.12 80 LEU A O 1
ATOM 697 N N . LEU A 1 81 ? -13.837 6.069 -8.131 1.00 93.88 81 LEU A N 1
ATOM 698 C CA . LEU A 1 81 ? -13.036 7.191 -8.638 1.00 93.88 81 LEU A CA 1
ATOM 699 C C . LEU A 1 81 ? -11.876 6.705 -9.515 1.00 93.88 81 LEU A C 1
ATOM 701 O O . LEU A 1 81 ? -11.596 7.302 -10.553 1.00 93.88 81 LEU A O 1
ATOM 705 N N . GLY A 1 82 ? -11.224 5.604 -9.133 1.00 92.12 82 GLY A N 1
ATOM 706 C CA . GLY A 1 82 ? -10.153 4.996 -9.925 1.00 92.12 82 GLY A CA 1
ATOM 707 C C . GLY A 1 82 ? -10.644 4.460 -11.271 1.00 92.12 82 GLY A C 1
ATOM 708 O O . GLY A 1 82 ? -10.048 4.756 -12.306 1.00 92.12 82 GLY A O 1
ATOM 709 N N . ILE A 1 83 ? -11.754 3.717 -11.268 1.00 95.25 83 ILE A N 1
ATOM 710 C CA . ILE A 1 83 ? -12.383 3.194 -12.489 1.00 95.25 83 ILE A CA 1
ATOM 711 C C . ILE A 1 83 ? -12.837 4.349 -13.385 1.00 95.25 83 ILE A C 1
ATOM 713 O O . ILE A 1 83 ? -12.593 4.330 -14.590 1.00 95.25 83 ILE A O 1
ATOM 717 N N . TYR A 1 84 ? -13.451 5.380 -12.808 1.00 95.75 84 TYR A N 1
ATOM 718 C CA . TYR A 1 84 ? -13.912 6.540 -13.559 1.00 95.75 84 TYR A CA 1
ATOM 719 C C . TYR A 1 84 ? -12.750 7.312 -14.196 1.00 95.75 84 TYR A C 1
ATOM 721 O O . TYR A 1 84 ? -12.813 7.632 -15.382 1.00 95.75 84 TYR A O 1
ATOM 729 N N . ALA A 1 85 ? -11.651 7.527 -13.465 1.00 94.44 85 ALA A N 1
ATOM 730 C CA . ALA A 1 85 ? -10.434 8.113 -14.025 1.00 94.44 85 ALA A CA 1
ATOM 731 C C . ALA A 1 85 ? -9.890 7.291 -15.205 1.00 94.44 85 ALA A C 1
ATOM 733 O O . ALA A 1 85 ? -9.502 7.862 -16.224 1.00 94.44 85 ALA A O 1
ATOM 734 N N . ALA A 1 86 ? -9.911 5.957 -15.108 1.00 93.62 86 ALA A N 1
ATOM 735 C CA . ALA A 1 86 ? -9.502 5.087 -16.207 1.00 93.62 86 ALA A CA 1
ATOM 736 C C . ALA A 1 86 ? -10.421 5.235 -17.433 1.00 93.62 86 ALA A C 1
ATOM 738 O O . ALA A 1 86 ? -9.928 5.367 -18.551 1.00 93.62 86 ALA A O 1
ATOM 739 N N . ILE A 1 87 ? -11.745 5.280 -17.241 1.00 96.06 87 ILE A N 1
ATOM 740 C CA . ILE A 1 87 ? -12.715 5.502 -18.328 1.00 96.06 87 ILE A CA 1
ATOM 741 C C . ILE A 1 87 ? -12.452 6.840 -19.031 1.00 96.06 87 ILE A C 1
ATOM 743 O O . ILE A 1 87 ? -12.426 6.890 -20.259 1.00 96.06 87 ILE A O 1
ATOM 747 N N . LEU A 1 88 ? -12.227 7.915 -18.274 1.00 95.31 88 LEU A N 1
ATOM 748 C CA . LEU A 1 88 ? -11.914 9.239 -18.820 1.00 95.31 88 LEU A CA 1
ATOM 749 C C . LEU A 1 88 ? -10.602 9.247 -19.607 1.00 95.31 88 LEU A C 1
ATOM 751 O O . LEU A 1 88 ? -10.510 9.875 -20.661 1.00 95.31 88 LEU A O 1
ATOM 755 N N . PHE A 1 89 ? -9.606 8.498 -19.135 1.00 93.81 89 PHE A N 1
ATOM 756 C CA . PHE A 1 89 ? -8.346 8.332 -19.847 1.00 93.81 89 PHE A CA 1
ATOM 757 C C . PHE A 1 89 ? -8.555 7.650 -21.208 1.00 93.81 89 PHE A C 1
ATOM 759 O O . PHE A 1 89 ? -8.042 8.131 -22.216 1.00 93.81 89 PHE A O 1
ATOM 766 N N . PHE A 1 90 ? -9.379 6.595 -21.271 1.00 95.00 90 PHE A N 1
ATOM 767 C CA . PHE A 1 90 ? -9.750 5.944 -22.537 1.00 95.00 90 PHE A CA 1
ATOM 768 C C . PHE A 1 90 ? -10.561 6.846 -23.474 1.00 95.00 90 PHE A C 1
ATOM 770 O O . PHE A 1 90 ? -10.505 6.668 -24.688 1.00 95.00 90 PHE A O 1
ATOM 777 N N . ARG A 1 91 ? -11.282 7.832 -22.932 1.00 95.50 91 ARG A N 1
ATOM 778 C CA . ARG A 1 91 ? -11.995 8.863 -23.705 1.00 95.50 91 ARG A CA 1
ATOM 779 C C . ARG A 1 91 ? -11.098 10.014 -24.173 1.00 95.50 91 ARG A C 1
ATOM 781 O O . ARG A 1 91 ? -11.604 10.967 -24.752 1.00 95.50 91 ARG A O 1
ATOM 788 N N . ALA A 1 92 ? -9.786 9.935 -23.937 1.00 94.00 92 ALA A N 1
ATOM 789 C CA . ALA A 1 92 ? -8.810 10.989 -24.219 1.00 94.00 92 ALA A CA 1
ATOM 790 C C . ALA A 1 92 ? -9.050 12.312 -23.456 1.00 94.00 92 ALA A C 1
ATOM 792 O O . ALA A 1 92 ? -8.444 13.337 -23.769 1.00 94.00 92 ALA A O 1
ATOM 793 N N . GLU A 1 93 ? -9.852 12.293 -22.387 1.00 95.12 93 GLU A N 1
ATOM 794 C CA . GLU A 1 93 ? -10.067 13.433 -21.489 1.00 95.12 93 GLU A CA 1
ATOM 795 C C . GLU A 1 93 ? -8.960 13.490 -20.422 1.00 95.12 93 GLU A C 1
ATOM 797 O O . GLU A 1 93 ? -9.199 13.361 -19.221 1.00 95.12 93 GLU A O 1
ATOM 802 N N . ILE A 1 94 ? -7.709 13.653 -20.865 1.00 92.75 94 ILE A N 1
ATOM 803 C CA . ILE A 1 94 ? -6.510 13.442 -20.033 1.00 92.75 94 ILE A CA 1
ATOM 804 C C . ILE A 1 94 ? -6.498 14.350 -18.795 1.00 92.75 94 ILE A C 1
ATOM 806 O O . ILE A 1 94 ? -6.234 13.875 -17.692 1.00 92.75 94 ILE A O 1
ATOM 810 N N . PHE A 1 95 ? -6.812 15.641 -18.945 1.00 94.31 95 PHE A N 1
ATOM 811 C CA . PHE A 1 95 ? -6.816 16.580 -17.816 1.00 94.31 95 PHE A CA 1
ATOM 812 C C . PHE A 1 95 ? -7.842 16.198 -16.745 1.00 94.31 95 PHE A C 1
ATOM 814 O O . PHE A 1 95 ? -7.539 16.234 -15.552 1.00 94.31 95 PHE A O 1
ATOM 821 N N . LEU A 1 96 ? -9.039 15.789 -17.169 1.00 93.25 96 LEU A N 1
ATOM 822 C CA . LEU A 1 96 ? -10.121 15.404 -16.267 1.00 93.25 96 LEU A CA 1
ATOM 823 C C . LEU A 1 96 ? -9.809 14.059 -15.598 1.00 93.25 96 LEU A C 1
ATOM 825 O O . LEU A 1 96 ? -9.981 13.920 -14.389 1.00 93.25 96 LEU A O 1
ATOM 829 N N . ALA A 1 97 ? -9.244 13.107 -16.346 1.00 92.69 97 ALA A N 1
ATOM 830 C CA . ALA A 1 97 ? -8.762 11.835 -15.814 1.00 92.69 97 ALA A CA 1
ATOM 831 C C . ALA A 1 97 ? -7.702 12.033 -14.719 1.00 92.69 97 ALA A C 1
ATOM 833 O O . ALA A 1 97 ? -7.814 11.453 -13.639 1.00 92.69 97 ALA A O 1
ATOM 834 N N . VAL A 1 98 ? -6.705 12.892 -14.963 1.00 92.44 98 VAL A N 1
ATOM 835 C CA . VAL A 1 98 ? -5.666 13.222 -13.975 1.00 92.44 98 VAL A CA 1
ATOM 836 C C . VAL A 1 98 ? -6.274 13.900 -12.751 1.00 92.44 98 VAL A C 1
ATOM 838 O O . VAL A 1 98 ? -5.940 13.528 -11.630 1.00 92.44 98 VAL A O 1
ATOM 841 N N . PHE A 1 99 ? -7.191 14.851 -12.938 1.00 93.19 99 PHE A N 1
ATOM 842 C CA . PHE A 1 99 ? -7.863 15.526 -11.828 1.00 93.19 99 PHE A CA 1
ATOM 843 C C . PHE A 1 99 ? -8.637 14.543 -10.937 1.00 93.19 99 PHE A C 1
ATOM 845 O O . PHE A 1 99 ? -8.447 14.534 -9.721 1.00 93.19 99 PHE A O 1
ATOM 852 N N . VAL A 1 100 ? -9.452 13.665 -11.531 1.00 93.56 100 VAL A N 1
ATOM 853 C CA . VAL A 1 100 ? -1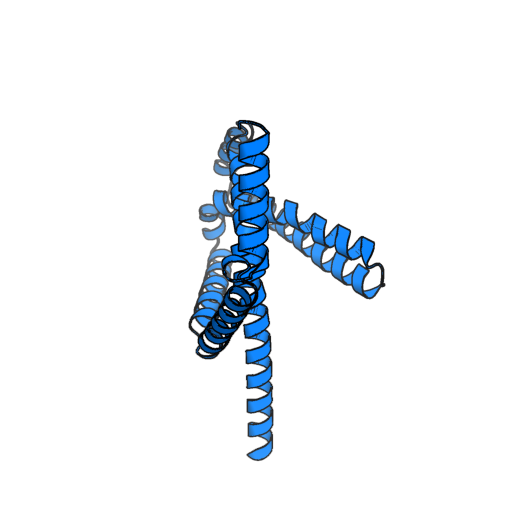0.200 12.628 -10.798 1.00 93.56 100 VAL A CA 1
ATOM 854 C C . VAL A 1 100 ? -9.248 11.656 -10.099 1.00 93.56 100 VAL A C 1
ATOM 856 O O . VAL A 1 100 ? -9.474 11.290 -8.945 1.00 93.56 100 VAL A O 1
ATOM 859 N N . TYR A 1 101 ? -8.154 11.266 -10.756 1.00 89.88 101 TYR A N 1
ATOM 860 C CA . TYR A 1 101 ? -7.151 10.387 -10.160 1.00 89.88 101 TYR A CA 1
ATOM 861 C C . TYR A 1 101 ? -6.447 11.037 -8.960 1.00 89.88 101 TYR A C 1
ATOM 863 O O . TYR A 1 101 ? -6.255 10.392 -7.931 1.00 89.88 101 TYR A O 1
ATOM 871 N N . LEU A 1 102 ? -6.110 12.327 -9.042 1.00 87.75 102 LEU A N 1
ATOM 872 C CA . LEU A 1 102 ? -5.554 13.079 -7.914 1.00 87.75 102 LEU A CA 1
ATOM 873 C C . LEU A 1 102 ? -6.568 13.231 -6.779 1.00 87.75 102 LEU A C 1
ATOM 875 O O . LEU A 1 102 ? -6.193 13.120 -5.613 1.00 87.75 102 LEU A O 1
ATOM 879 N N . LEU A 1 103 ? -7.849 13.414 -7.104 1.00 89.00 103 LEU A N 1
ATOM 880 C CA . LEU A 1 103 ? -8.922 13.491 -6.118 1.00 89.00 103 LEU A CA 1
ATOM 881 C C . LEU A 1 103 ? -9.070 12.185 -5.322 1.00 89.00 103 LEU A C 1
ATOM 883 O O . LEU A 1 103 ? -9.428 12.239 -4.151 1.00 89.00 103 LEU A O 1
ATOM 887 N N . LYS A 1 104 ? -8.725 11.021 -5.893 1.00 88.19 104 LYS A N 1
ATOM 888 C CA . LYS A 1 104 ? -8.697 9.733 -5.170 1.00 88.19 104 LYS A CA 1
ATOM 889 C C . LYS A 1 104 ? -7.719 9.746 -3.981 1.00 88.19 104 LYS A C 1
ATOM 891 O O . LYS A 1 104 ? -7.973 9.069 -2.986 1.00 88.19 104 LYS A O 1
ATOM 896 N N . LEU A 1 105 ? -6.622 10.509 -4.049 1.00 84.38 105 LEU A N 1
ATOM 897 C CA . LEU A 1 105 ? -5.552 10.509 -3.038 1.00 84.38 105 LEU A CA 1
ATOM 898 C C . LEU A 1 105 ? -6.000 10.943 -1.627 1.00 84.38 105 LEU A C 1
ATOM 900 O O . LEU A 1 105 ? -5.734 10.192 -0.688 1.00 84.38 105 LEU A O 1
ATOM 904 N N . PRO A 1 106 ? -6.682 12.088 -1.41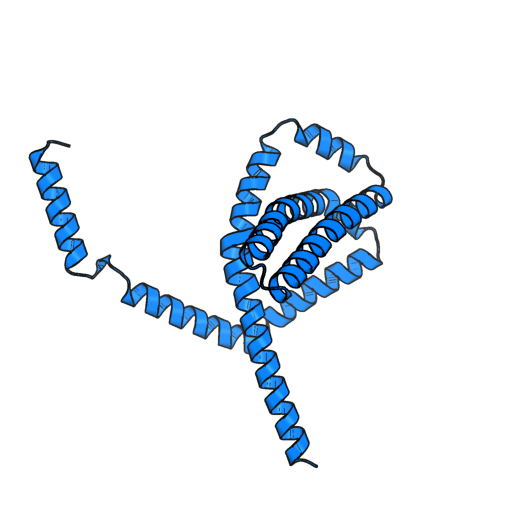5 1.00 82.56 106 PRO A N 1
ATOM 905 C CA . PRO A 1 106 ? -7.171 12.456 -0.085 1.00 82.56 106 PRO A CA 1
ATOM 906 C C . PRO A 1 106 ? -8.158 11.427 0.482 1.00 82.56 106 PRO A C 1
ATOM 908 O O . PRO A 1 106 ? -8.066 11.089 1.661 1.00 82.56 106 PRO A O 1
ATOM 911 N N . PHE A 1 107 ? -9.045 10.856 -0.342 1.00 86.19 107 PHE A N 1
ATOM 912 C CA . PHE A 1 107 ? -9.941 9.784 0.111 1.00 86.19 107 PHE A CA 1
ATOM 913 C C . PHE A 1 107 ? -9.171 8.519 0.509 1.00 86.19 107 PHE A C 1
ATOM 915 O O . PHE A 1 107 ? -9.512 7.893 1.512 1.00 86.19 107 PHE A O 1
ATOM 922 N N . ALA A 1 108 ? -8.100 8.176 -0.217 1.00 87.06 108 ALA A N 1
ATOM 923 C CA . ALA A 1 108 ? -7.209 7.074 0.137 1.00 87.06 108 ALA A CA 1
ATOM 924 C C . ALA A 1 108 ? -6.531 7.294 1.505 1.00 87.06 108 ALA A C 1
ATOM 926 O O . ALA A 1 108 ? -6.377 6.356 2.281 1.00 87.06 108 ALA A O 1
ATOM 927 N N . VAL A 1 109 ? -6.170 8.534 1.846 1.00 84.69 109 VAL A N 1
ATOM 928 C CA . VAL A 1 109 ? -5.624 8.864 3.173 1.00 84.69 109 VAL A CA 1
ATOM 929 C C . VAL A 1 109 ? -6.678 8.676 4.265 1.00 84.69 109 VAL A C 1
ATOM 931 O O . VAL A 1 109 ? -6.382 8.059 5.286 1.00 84.69 109 VAL A O 1
ATOM 934 N N . VAL A 1 110 ? -7.908 9.148 4.042 1.00 85.19 110 VAL A N 1
ATOM 935 C CA . VAL A 1 110 ? -9.012 9.015 5.009 1.00 85.19 110 VAL A CA 1
ATOM 936 C C . VAL A 1 110 ? -9.344 7.550 5.278 1.00 85.19 110 VAL A C 1
ATOM 938 O O . VAL A 1 110 ? -9.464 7.158 6.438 1.00 85.19 110 VAL A O 1
ATOM 941 N N . ILE A 1 111 ? -9.451 6.721 4.236 1.00 90.38 111 ILE A N 1
ATOM 942 C CA . ILE A 1 111 ? -9.738 5.295 4.421 1.00 90.38 111 ILE A CA 1
ATOM 943 C C . ILE A 1 111 ? -8.580 4.556 5.093 1.00 90.38 111 ILE A C 1
ATOM 945 O O . ILE A 1 111 ? -8.835 3.699 5.929 1.00 90.38 111 ILE A O 1
ATOM 949 N N . LEU A 1 112 ? -7.321 4.887 4.780 1.00 88.81 112 LEU A N 1
ATOM 950 C CA . LEU A 1 112 ? -6.163 4.279 5.442 1.00 88.81 112 LEU A CA 1
ATOM 951 C C . LEU A 1 112 ? -6.112 4.640 6.926 1.00 88.81 112 LEU A C 1
ATOM 953 O O . LEU A 1 112 ? -5.852 3.771 7.751 1.00 88.81 112 LEU A O 1
ATOM 957 N N . TRP A 1 113 ? -6.403 5.895 7.267 1.00 87.75 113 TRP A N 1
ATOM 958 C CA . TRP A 1 113 ? -6.497 6.336 8.656 1.00 87.75 113 TRP A CA 1
ATOM 959 C C . TRP A 1 113 ? -7.649 5.627 9.380 1.00 87.75 113 TRP A C 1
ATOM 961 O O . TRP A 1 113 ? -7.445 5.059 10.450 1.00 87.75 113 TRP A O 1
ATOM 971 N N . PHE A 1 114 ? -8.834 5.567 8.761 1.00 89.56 114 PHE A N 1
ATOM 972 C CA . PHE A 1 114 ? -9.986 4.850 9.314 1.00 89.56 114 PHE A CA 1
ATOM 973 C C . PHE A 1 114 ? -9.688 3.358 9.503 1.00 89.56 114 PHE A C 1
ATOM 975 O O . PHE A 1 114 ? -10.059 2.763 10.515 1.00 89.56 114 PHE A O 1
ATOM 982 N N . PHE A 1 115 ? -9.003 2.745 8.539 1.00 92.38 115 PHE A N 1
ATOM 983 C CA . PHE A 1 115 ? -8.562 1.361 8.624 1.00 92.38 115 PHE A CA 1
ATOM 984 C C . PHE A 1 115 ? -7.616 1.153 9.802 1.00 92.38 115 PHE A C 1
ATOM 986 O O . PHE A 1 115 ? -7.817 0.207 10.550 1.00 92.38 115 PHE A O 1
ATOM 993 N N . ASP A 1 116 ? -6.631 2.030 10.000 1.00 88.94 116 ASP A N 1
ATOM 994 C CA . ASP A 1 116 ? -5.641 1.894 11.072 1.00 88.94 116 ASP A CA 1
ATOM 995 C C . ASP A 1 116 ? -6.300 1.906 12.460 1.00 88.94 116 ASP A C 1
ATOM 997 O O . ASP A 1 116 ? -6.060 1.006 13.266 1.00 88.94 116 ASP A O 1
ATOM 1001 N N . ILE A 1 117 ? -7.236 2.834 12.694 1.00 89.06 117 ILE A N 1
ATOM 1002 C CA . ILE A 1 117 ? -7.959 2.930 13.974 1.00 89.06 117 ILE A CA 1
ATOM 1003 C C . ILE A 1 117 ? -8.955 1.779 14.187 1.00 89.06 117 ILE A C 1
ATOM 1005 O O . ILE A 1 117 ? -9.202 1.368 15.317 1.00 89.06 117 ILE A O 1
ATOM 1009 N N . THR A 1 118 ? -9.552 1.245 13.115 1.00 93.81 118 THR A N 1
ATOM 1010 C CA . THR A 1 118 ? -10.610 0.221 13.209 1.00 93.81 118 THR A CA 1
ATOM 1011 C C . THR A 1 118 ? -10.135 -1.194 12.907 1.00 93.81 118 THR A C 1
ATOM 1013 O O . THR A 1 118 ? -10.922 -2.144 12.982 1.00 93.81 118 THR A O 1
ATOM 1016 N N . LYS A 1 119 ? -8.843 -1.366 12.622 1.00 93.75 119 LYS A N 1
ATOM 1017 C CA . LYS A 1 119 ? -8.227 -2.632 12.227 1.00 93.75 119 LYS A CA 1
ATOM 1018 C C . LYS A 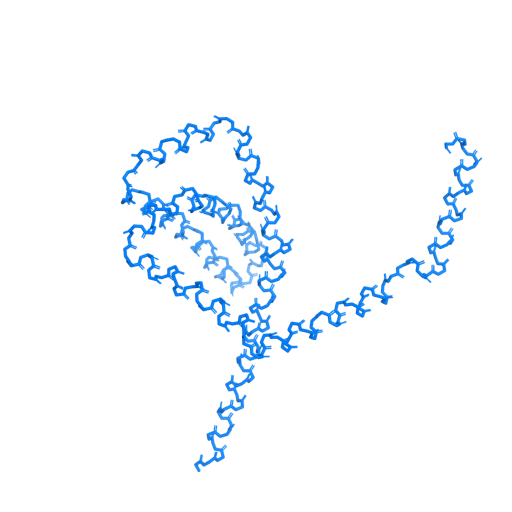1 119 ? -8.604 -3.805 13.139 1.00 93.75 119 LYS A C 1
ATOM 1020 O O . LYS A 1 119 ? -9.000 -4.830 12.587 1.00 93.75 119 LYS A O 1
ATOM 1025 N N . PRO A 1 120 ? -8.569 -3.703 14.486 1.00 93.50 120 PRO A N 1
ATOM 1026 C CA . PRO A 1 120 ? -8.944 -4.828 15.348 1.00 93.50 120 PRO A CA 1
ATOM 1027 C C . PRO A 1 120 ? -10.391 -5.289 15.131 1.00 93.50 120 PRO A C 1
ATOM 1029 O O . PRO A 1 120 ? -10.671 -6.485 15.110 1.00 93.50 120 PRO A O 1
ATOM 1032 N N . LYS A 1 121 ? -11.315 -4.347 14.901 1.00 94.06 121 LYS A N 1
ATOM 1033 C CA . LYS A 1 121 ? -12.727 -4.647 14.636 1.00 94.06 121 LYS A CA 1
ATOM 1034 C C . LYS A 1 121 ? -12.929 -5.245 13.251 1.00 94.06 121 LYS A C 1
ATOM 1036 O O . LYS A 1 121 ? -13.698 -6.189 13.112 1.00 94.06 121 LYS A O 1
ATOM 1041 N N . LEU A 1 122 ? -12.234 -4.739 12.235 1.00 94.88 122 LEU A N 1
ATOM 1042 C CA . LEU A 1 122 ? -12.308 -5.289 10.879 1.00 94.88 122 LEU A CA 1
ATOM 1043 C C . LEU A 1 122 ? -11.729 -6.709 10.812 1.00 94.88 122 LEU A C 1
ATOM 1045 O O . LEU A 1 122 ? -12.320 -7.581 10.183 1.00 94.88 122 LEU A O 1
ATOM 1049 N N . LEU A 1 123 ? -10.632 -6.972 11.525 1.00 96.12 123 LEU A N 1
ATOM 1050 C CA . LEU A 1 123 ? -10.026 -8.303 11.610 1.00 96.12 123 LEU A CA 1
ATOM 1051 C C . LEU A 1 123 ? -10.847 -9.303 12.435 1.00 96.12 123 LEU A C 1
ATOM 1053 O O . LEU A 1 123 ? -10.602 -10.498 12.335 1.00 96.12 123 LEU A O 1
ATOM 1057 N N . SER A 1 124 ? -11.855 -8.859 13.195 1.00 95.50 124 SER A N 1
ATOM 1058 C CA . SER A 1 124 ? -12.790 -9.786 13.852 1.00 95.50 124 SER A CA 1
ATOM 1059 C C . SER A 1 124 ? -13.639 -10.585 12.852 1.00 95.50 124 SER A C 1
ATOM 1061 O O . SER A 1 124 ? -14.128 -11.672 13.167 1.00 95.50 124 SER A O 1
ATOM 1063 N N . PHE A 1 125 ? -13.799 -10.081 11.622 1.00 95.94 125 PHE A N 1
ATOM 1064 C CA . PHE A 1 125 ? -14.474 -10.798 10.550 1.00 95.94 125 PHE A CA 1
ATOM 1065 C C . PHE A 1 125 ? -13.518 -11.789 9.893 1.00 95.94 125 PHE A C 1
ATOM 1067 O O . PHE A 1 125 ? -12.583 -11.400 9.197 1.00 95.94 125 PHE A O 1
ATOM 1074 N N . ARG A 1 126 ? -13.809 -13.085 10.027 1.00 95.31 126 ARG A N 1
ATOM 1075 C CA . ARG A 1 126 ? -12.942 -14.168 9.534 1.00 95.31 126 ARG A CA 1
ATOM 10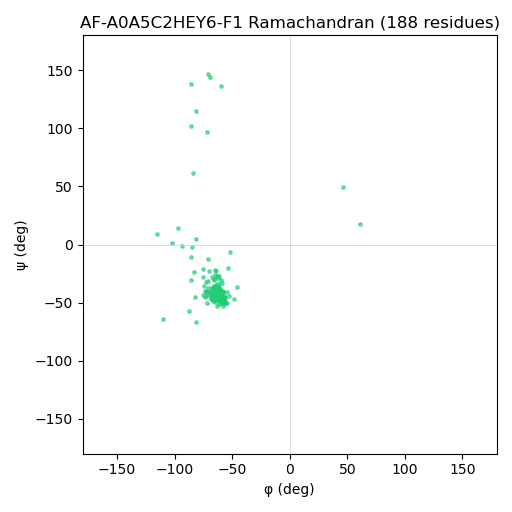76 C C . ARG A 1 126 ? -12.589 -14.059 8.046 1.00 95.31 126 ARG A C 1
ATOM 1078 O O . ARG A 1 126 ? -11.452 -14.295 7.664 1.00 95.31 126 ARG A O 1
ATOM 1085 N N . TRP A 1 127 ? -13.541 -13.682 7.191 1.00 96.50 127 TRP A N 1
ATOM 1086 C CA . TRP A 1 127 ? -13.260 -13.497 5.761 1.00 96.50 127 TRP A CA 1
ATOM 1087 C C . TRP A 1 127 ? -12.322 -12.306 5.507 1.00 96.50 127 TRP A C 1
ATOM 1089 O O . TRP A 1 127 ? -11.454 -12.383 4.641 1.00 96.50 127 TRP A O 1
ATOM 1099 N N . PHE A 1 128 ? -12.471 -11.224 6.278 1.00 94.62 128 PHE A N 1
ATOM 1100 C CA . PHE A 1 128 ? -11.649 -10.025 6.157 1.00 94.62 128 PHE A CA 1
ATOM 1101 C C . PHE A 1 128 ? -10.224 -10.315 6.631 1.00 94.62 128 PHE A C 1
ATOM 1103 O O . PHE A 1 128 ? -9.262 -9.961 5.954 1.00 94.62 128 PHE A O 1
ATOM 1110 N N . GLU A 1 129 ? -10.086 -11.022 7.755 1.00 96.06 129 GLU A N 1
ATOM 1111 C CA . GLU A 1 129 ? -8.810 -11.518 8.270 1.00 96.06 129 GLU A CA 1
ATOM 1112 C C . GLU A 1 129 ? -8.080 -12.381 7.233 1.00 96.06 129 GLU A C 1
ATOM 1114 O O . GLU A 1 129 ? -6.900 -12.154 6.972 1.00 96.06 129 GLU A O 1
ATOM 1119 N N . ILE A 1 130 ? -8.785 -13.318 6.589 1.00 96.19 130 ILE A N 1
ATOM 1120 C CA . ILE A 1 130 ? -8.214 -14.173 5.539 1.00 96.19 130 ILE A CA 1
ATOM 1121 C C . ILE A 1 130 ? -7.696 -13.325 4.376 1.00 96.19 130 ILE A C 1
ATOM 1123 O O . ILE A 1 130 ? -6.550 -13.493 3.962 1.00 96.19 130 ILE A O 1
ATOM 1127 N N . VAL A 1 131 ? -8.509 -12.403 3.852 1.00 94.00 131 VAL A N 1
ATOM 1128 C CA . VAL A 1 131 ? -8.102 -11.538 2.733 1.00 94.00 131 VAL A CA 1
ATOM 1129 C C . VAL A 1 131 ? -6.899 -10.685 3.126 1.00 94.00 131 VAL A C 1
ATOM 1131 O O . VAL A 1 131 ? -5.922 -10.618 2.381 1.00 94.00 131 VAL A O 1
ATOM 1134 N N . TYR A 1 132 ? -6.921 -10.088 4.316 1.00 94.00 132 TYR A N 1
ATOM 1135 C CA . TYR A 1 132 ? -5.804 -9.305 4.831 1.00 94.00 132 TYR A CA 1
ATOM 1136 C C . TYR A 1 132 ? -4.525 -10.149 4.944 1.00 94.00 132 TYR A C 1
ATOM 1138 O O . TYR A 1 132 ? -3.476 -9.751 4.434 1.00 94.00 132 TYR A O 1
ATOM 1146 N N . GLY A 1 133 ? -4.618 -11.348 5.522 1.00 95.81 133 GLY A N 1
ATOM 1147 C CA . GLY A 1 133 ? -3.511 -12.296 5.630 1.00 95.81 133 GLY A CA 1
ATOM 1148 C C . GLY A 1 133 ? -2.936 -12.688 4.269 1.00 95.81 133 GLY A C 1
ATOM 1149 O O . GLY A 1 133 ? -1.723 -12.629 4.080 1.00 95.81 133 GLY A O 1
ATOM 1150 N N . LEU A 1 134 ? -3.795 -12.994 3.291 1.00 94.56 134 LEU A N 1
ATOM 1151 C CA . LEU A 1 134 ? -3.380 -13.288 1.917 1.00 94.56 134 LEU A CA 1
ATOM 1152 C C . LEU A 1 134 ? -2.641 -12.106 1.282 1.00 94.56 134 LEU A C 1
ATOM 1154 O O . LEU A 1 134 ? -1.604 -12.308 0.655 1.00 94.56 134 LEU A O 1
ATOM 1158 N N . THR A 1 135 ? -3.120 -10.869 1.456 1.00 90.00 135 THR A N 1
ATOM 1159 C CA . THR A 1 135 ? -2.428 -9.691 0.901 1.00 90.00 135 THR A CA 1
ATOM 1160 C C . THR A 1 135 ? -1.049 -9.470 1.525 1.00 90.00 135 THR A C 1
ATOM 1162 O O . THR A 1 135 ? -0.097 -9.151 0.807 1.00 90.00 135 THR A O 1
ATOM 1165 N N . LEU A 1 136 ? -0.908 -9.689 2.836 1.00 92.06 136 LEU A N 1
ATOM 1166 C CA . LEU A 1 136 ? 0.381 -9.608 3.524 1.00 92.06 136 LEU A CA 1
ATOM 1167 C C . LEU A 1 136 ? 1.341 -10.707 3.066 1.00 92.06 136 LEU A C 1
ATOM 1169 O O . LEU A 1 136 ? 2.497 -10.419 2.757 1.00 92.06 136 LEU A O 1
ATOM 1173 N N . ASP A 1 137 ? 0.868 -11.948 2.988 1.00 94.56 137 ASP A N 1
ATOM 1174 C CA . ASP A 1 137 ? 1.671 -13.087 2.549 1.00 94.56 137 ASP A CA 1
ATOM 1175 C C . ASP A 1 137 ? 2.121 -12.918 1.091 1.00 94.56 137 ASP A C 1
ATOM 1177 O O . ASP A 1 137 ? 3.301 -13.070 0.783 1.00 94.56 137 ASP A O 1
ATOM 1181 N N . LEU A 1 138 ? 1.230 -12.484 0.193 1.00 89.44 138 LEU A N 1
ATOM 1182 C CA . LEU A 1 138 ? 1.584 -12.159 -1.192 1.00 89.44 138 LEU A CA 1
ATOM 1183 C C . LEU A 1 138 ? 2.674 -11.086 -1.266 1.00 89.44 138 LEU A C 1
ATOM 1185 O O . LEU A 1 138 ? 3.659 -11.269 -1.984 1.00 89.44 138 LEU A O 1
ATOM 1189 N N . LYS A 1 139 ? 2.543 -9.998 -0.497 1.00 88.69 139 LYS A N 1
ATOM 1190 C CA . LYS A 1 139 ? 3.570 -8.950 -0.420 1.00 88.69 139 LYS A CA 1
ATOM 1191 C C . LYS A 1 139 ? 4.920 -9.539 0.002 1.00 88.69 139 LYS A C 1
ATOM 1193 O O . LYS A 1 139 ? 5.921 -9.299 -0.673 1.00 88.69 139 LYS A O 1
ATOM 1198 N N . LEU A 1 140 ? 4.947 -10.326 1.078 1.00 90.88 140 LEU A N 1
ATOM 1199 C CA . LEU A 1 140 ? 6.174 -10.937 1.596 1.00 90.88 140 LEU A CA 1
ATOM 1200 C C . LEU A 1 140 ? 6.790 -11.924 0.601 1.00 90.88 140 LEU A C 1
ATOM 1202 O O . LEU A 1 140 ? 7.999 -11.897 0.379 1.00 90.88 140 LEU A O 1
ATOM 1206 N N . ARG A 1 141 ? 5.978 -12.761 -0.049 1.00 89.56 141 ARG A N 1
ATOM 1207 C CA . ARG A 1 141 ? 6.439 -13.701 -1.082 1.00 89.56 141 ARG A CA 1
ATOM 1208 C C . ARG A 1 141 ? 7.078 -12.981 -2.261 1.00 89.56 141 ARG A C 1
ATOM 1210 O O . ARG A 1 141 ? 8.118 -13.428 -2.742 1.00 89.56 141 ARG A O 1
ATOM 1217 N N . ILE A 1 142 ? 6.489 -11.873 -2.714 1.00 87.62 142 ILE A N 1
ATOM 1218 C CA . ILE A 1 142 ? 7.065 -11.073 -3.798 1.00 87.62 142 ILE A CA 1
ATOM 1219 C C . ILE A 1 142 ? 8.403 -10.480 -3.347 1.00 87.62 142 ILE A C 1
ATOM 1221 O O . ILE A 1 142 ? 9.395 -10.666 -4.049 1.00 87.62 142 ILE A O 1
ATOM 1225 N N . GLN A 1 143 ? 8.461 -9.850 -2.168 1.00 87.56 143 GLN A N 1
ATOM 1226 C CA . GLN A 1 143 ? 9.682 -9.225 -1.638 1.00 87.56 143 GLN A CA 1
ATOM 1227 C C . GLN A 1 143 ? 10.817 -10.229 -1.382 1.00 87.56 143 GLN A C 1
ATOM 1229 O O . GLN A 1 143 ? 11.978 -9.920 -1.625 1.00 87.56 143 GLN A O 1
ATOM 1234 N N . ASN A 1 144 ? 10.493 -11.454 -0.970 1.00 89.44 144 ASN A N 1
ATOM 1235 C CA . ASN A 1 144 ? 11.478 -12.516 -0.743 1.00 89.44 144 ASN A CA 1
ATOM 1236 C C . ASN A 1 144 ? 11.840 -13.295 -2.019 1.00 89.44 144 ASN A C 1
ATOM 1238 O O . ASN A 1 144 ? 12.677 -14.202 -1.987 1.00 89.44 144 ASN A O 1
ATOM 1242 N N . SER A 1 145 ? 11.217 -12.981 -3.157 1.00 90.38 145 SER A N 1
ATOM 1243 C CA . SER A 1 145 ? 11.494 -13.680 -4.407 1.00 90.38 145 SER A CA 1
ATOM 1244 C C . SER A 1 145 ? 12.883 -13.333 -4.954 1.00 90.38 145 SER A C 1
ATOM 1246 O O . SER A 1 145 ? 13.371 -12.203 -4.872 1.00 90.38 145 SER A O 1
ATOM 1248 N N . ARG A 1 146 ? 13.525 -14.309 -5.609 1.00 89.50 146 ARG A N 1
ATOM 1249 C CA . ARG A 1 146 ? 14.820 -14.093 -6.282 1.00 89.50 146 ARG 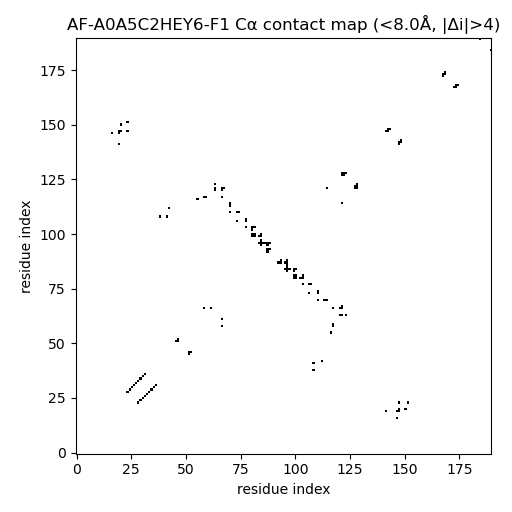A CA 1
ATOM 1250 C C . ARG A 1 146 ? 14.743 -13.007 -7.361 1.00 89.50 146 ARG A C 1
ATOM 1252 O O . ARG A 1 146 ? 15.732 -12.320 -7.598 1.00 89.50 146 ARG A O 1
ATOM 1259 N N . ILE A 1 147 ? 13.594 -12.880 -8.029 1.00 86.81 147 ILE A N 1
ATOM 1260 C CA . ILE A 1 147 ? 13.358 -11.882 -9.081 1.00 86.81 147 ILE A CA 1
ATOM 1261 C C . ILE A 1 147 ? 13.334 -10.484 -8.464 1.00 86.81 147 ILE A C 1
ATOM 1263 O O . ILE A 1 147 ? 14.034 -9.602 -8.958 1.00 86.81 147 ILE A O 1
ATOM 1267 N N . TYR A 1 148 ? 12.621 -10.309 -7.347 1.00 89.94 148 TYR A N 1
ATOM 1268 C CA . TYR A 1 148 ? 12.580 -9.044 -6.619 1.00 89.94 148 TYR A CA 1
ATOM 1269 C C . TYR A 1 148 ? 13.975 -8.601 -6.188 1.00 89.94 148 TYR A C 1
ATOM 1271 O O . TYR A 1 148 ? 14.395 -7.514 -6.568 1.00 89.94 148 TYR A O 1
ATOM 1279 N N . ASN A 1 149 ? 14.739 -9.460 -5.505 1.00 89.50 149 ASN A N 1
ATOM 1280 C CA . ASN A 1 149 ? 16.086 -9.109 -5.038 1.00 89.50 149 ASN A CA 1
ATOM 1281 C C . ASN A 1 149 ? 17.024 -8.715 -6.190 1.00 89.50 149 ASN A C 1
ATOM 1283 O O . ASN A 1 149 ? 17.771 -7.745 -6.084 1.00 89.50 149 ASN A O 1
ATOM 1287 N N . LYS A 1 150 ? 16.961 -9.423 -7.326 1.00 88.94 150 LYS A N 1
ATOM 1288 C CA . LYS A 1 150 ? 17.757 -9.084 -8.516 1.00 88.94 150 LYS A CA 1
ATOM 1289 C C . LYS A 1 150 ? 17.387 -7.720 -9.099 1.00 88.94 150 LYS A C 1
ATOM 1291 O O . LYS A 1 150 ? 18.283 -6.948 -9.438 1.00 88.94 150 LYS A O 1
ATOM 1296 N N . ILE A 1 151 ? 16.092 -7.436 -9.252 1.00 87.62 151 ILE A N 1
ATOM 1297 C CA . ILE A 1 151 ? 15.621 -6.154 -9.797 1.00 87.62 151 ILE A CA 1
ATOM 1298 C C . ILE A 1 151 ? 15.934 -5.026 -8.813 1.00 87.62 151 ILE A C 1
ATOM 1300 O O . ILE A 1 151 ? 16.449 -3.994 -9.231 1.00 87.62 151 ILE A O 1
ATOM 1304 N N . TYR A 1 152 ? 15.685 -5.236 -7.520 1.00 87.25 152 TYR A N 1
ATOM 1305 C CA . TYR A 1 152 ? 15.935 -4.260 -6.465 1.00 87.25 152 TYR A CA 1
ATOM 1306 C C . TYR A 1 152 ? 17.414 -3.866 -6.391 1.00 87.25 152 TYR A C 1
ATOM 1308 O O . TYR A 1 152 ? 17.727 -2.678 -6.415 1.00 87.25 152 TYR A O 1
ATOM 1316 N N . ASN A 1 153 ? 18.331 -4.840 -6.409 1.00 88.00 153 ASN A N 1
ATOM 1317 C CA . ASN A 1 153 ? 19.771 -4.567 -6.401 1.00 88.00 153 ASN A CA 1
ATOM 1318 C C . ASN A 1 153 ? 20.209 -3.762 -7.631 1.00 88.00 153 ASN A C 1
ATOM 1320 O O . ASN A 1 153 ? 20.892 -2.753 -7.485 1.00 88.00 153 ASN A O 1
ATOM 1324 N N . LYS A 1 154 ? 19.745 -4.131 -8.833 1.00 87.06 154 LYS A N 1
ATOM 1325 C CA . LYS A 1 154 ? 20.002 -3.337 -10.048 1.00 87.06 154 LYS A CA 1
ATOM 1326 C C . LYS A 1 154 ? 19.436 -1.924 -9.950 1.00 87.06 154 LYS A C 1
ATOM 1328 O O . LYS A 1 154 ? 20.083 -0.970 -10.368 1.00 87.06 154 LYS A O 1
ATOM 1333 N N . PHE A 1 155 ? 18.230 -1.775 -9.410 1.00 85.50 155 PHE A N 1
ATOM 1334 C CA . PHE A 1 155 ? 17.605 -0.469 -9.221 1.00 85.50 155 PHE A CA 1
ATOM 1335 C C . PHE A 1 155 ? 18.427 0.404 -8.263 1.00 85.50 155 PHE A C 1
ATOM 1337 O O . PHE A 1 155 ? 18.618 1.594 -8.514 1.00 85.50 155 PHE A O 1
ATOM 1344 N N . TYR A 1 156 ? 18.967 -0.195 -7.200 1.00 84.50 156 TYR A N 1
ATOM 1345 C CA . TYR A 1 156 ? 19.856 0.462 -6.248 1.00 84.50 156 TYR A CA 1
ATOM 1346 C C . TYR A 1 156 ? 21.202 0.858 -6.876 1.00 84.50 156 TYR A C 1
ATOM 1348 O O . TYR A 1 156 ? 21.642 1.993 -6.703 1.00 84.50 156 TYR A O 1
ATOM 1356 N N . GLU A 1 157 ? 21.820 -0.020 -7.670 1.00 87.94 157 GLU A N 1
ATOM 1357 C CA . GLU A 1 157 ? 23.041 0.286 -8.431 1.00 87.94 157 GLU A CA 1
ATOM 1358 C C . GLU A 1 157 ? 22.833 1.461 -9.395 1.00 87.94 157 GLU A C 1
ATOM 1360 O O . GLU A 1 157 ? 23.619 2.408 -9.393 1.00 87.94 157 GLU A O 1
ATOM 1365 N N . ILE A 1 158 ? 21.744 1.448 -10.174 1.00 85.19 158 ILE A N 1
ATOM 1366 C CA . ILE A 1 158 ? 21.394 2.536 -11.100 1.00 85.19 158 ILE A CA 1
ATOM 1367 C C . ILE A 1 158 ? 21.174 3.839 -10.332 1.00 85.19 158 ILE A C 1
ATOM 1369 O O . ILE A 1 158 ? 21.690 4.883 -10.728 1.00 85.19 158 ILE A O 1
ATOM 1373 N N . LYS A 1 159 ? 20.436 3.788 -9.218 1.00 81.56 159 LYS A N 1
ATOM 1374 C CA . LYS A 1 159 ? 20.217 4.950 -8.352 1.00 81.56 159 LYS A CA 1
ATOM 1375 C C . LYS A 1 159 ? 21.548 5.525 -7.864 1.00 81.56 159 LYS A C 1
ATOM 1377 O O . LYS A 1 159 ? 21.741 6.730 -7.972 1.00 81.56 159 LYS A O 1
ATOM 1382 N N . ASN A 1 160 ? 22.457 4.693 -7.359 1.00 84.00 160 ASN A N 1
ATOM 1383 C CA . ASN A 1 160 ? 23.754 5.144 -6.854 1.00 84.00 160 ASN A CA 1
ATOM 1384 C C . ASN A 1 160 ? 24.644 5.699 -7.967 1.00 84.00 160 ASN A C 1
ATOM 1386 O O . ASN A 1 160 ? 25.295 6.720 -7.773 1.00 84.00 160 ASN A O 1
ATOM 1390 N N . TYR A 1 161 ? 24.631 5.082 -9.149 1.00 83.56 161 TYR A N 1
ATOM 1391 C CA . TYR A 1 161 ? 25.317 5.622 -10.318 1.00 83.56 161 TYR A CA 1
ATOM 1392 C C . TYR A 1 161 ? 24.790 7.013 -10.690 1.00 83.56 161 TYR A C 1
ATOM 1394 O O . TYR A 1 161 ? 25.581 7.923 -10.922 1.00 83.56 161 TYR A O 1
ATOM 1402 N N . LEU A 1 162 ? 23.465 7.202 -10.713 1.00 80.94 162 LEU A N 1
ATOM 1403 C CA . LEU A 1 162 ? 22.854 8.503 -10.988 1.00 80.94 162 LEU A CA 1
ATOM 1404 C C . LEU A 1 162 ? 23.220 9.529 -9.915 1.00 80.94 162 LEU A C 1
ATOM 1406 O O . LEU A 1 162 ? 23.639 10.624 -10.265 1.00 80.94 162 LEU A O 1
ATOM 1410 N N . VAL A 1 163 ? 23.116 9.178 -8.632 1.00 79.56 163 VAL A N 1
ATOM 1411 C CA . VAL A 1 163 ? 23.497 10.079 -7.533 1.00 79.56 163 VAL A CA 1
ATOM 1412 C C . VAL A 1 163 ? 24.962 10.487 -7.660 1.00 79.56 163 VAL A C 1
ATOM 1414 O O . VAL A 1 163 ? 25.228 11.677 -7.679 1.00 79.56 163 VAL A O 1
ATOM 1417 N N . ASN A 1 164 ? 25.886 9.544 -7.854 1.00 78.19 164 ASN A N 1
ATOM 1418 C CA . ASN A 1 164 ? 27.314 9.846 -7.993 1.00 78.19 164 ASN A CA 1
ATOM 1419 C C . ASN A 1 164 ? 27.629 10.673 -9.249 1.00 78.19 164 ASN A C 1
ATOM 1421 O O . ASN A 1 164 ? 28.522 11.514 -9.232 1.00 78.19 164 ASN A O 1
ATOM 1425 N N . LYS A 1 165 ? 26.915 10.439 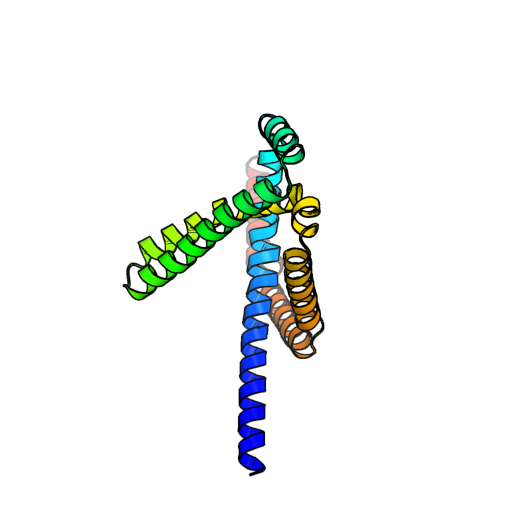-10.356 1.00 74.81 165 LYS A N 1
ATOM 1426 C CA . LYS A 1 165 ? 27.113 11.171 -11.615 1.00 74.81 165 LYS A CA 1
ATOM 1427 C C . LYS A 1 165 ? 26.551 12.591 -11.569 1.00 74.81 165 LYS A C 1
ATOM 1429 O O . LYS A 1 165 ? 27.117 13.484 -12.189 1.00 74.81 165 LYS A O 1
ATOM 1434 N N . PHE A 1 166 ? 25.435 12.783 -10.871 1.00 66.50 166 PHE A N 1
ATOM 1435 C CA . PHE A 1 166 ? 24.796 14.081 -10.657 1.00 66.50 166 PHE A CA 1
ATOM 1436 C C . PHE A 1 166 ? 25.184 14.706 -9.311 1.00 66.50 166 PHE A C 1
ATOM 1438 O O . PHE A 1 166 ? 24.538 15.661 -8.881 1.00 66.50 166 PHE A O 1
ATOM 1445 N N . ASP A 1 167 ? 26.226 14.196 -8.648 1.00 64.94 167 ASP A N 1
ATOM 1446 C CA . ASP A 1 167 ? 26.734 14.777 -7.415 1.00 64.94 167 ASP A CA 1
ATOM 1447 C C . ASP A 1 167 ? 27.453 16.089 -7.740 1.00 64.94 167 ASP A C 1
ATOM 1449 O O . ASP A 1 167 ? 28.607 16.133 -8.175 1.00 64.94 167 ASP A O 1
ATOM 1453 N N . ILE A 1 168 ? 26.713 17.184 -7.576 1.00 58.41 168 ILE A N 1
ATOM 1454 C CA . ILE A 1 168 ? 27.165 18.541 -7.879 1.00 58.41 168 ILE A CA 1
ATOM 1455 C C . ILE A 1 168 ? 28.341 18.931 -6.973 1.00 58.41 168 ILE A C 1
ATOM 1457 O O . ILE A 1 168 ? 29.142 19.769 -7.376 1.00 58.41 168 ILE A O 1
ATOM 1461 N N . THR A 1 169 ? 28.503 18.300 -5.803 1.00 58.47 169 THR A N 1
ATOM 1462 C CA . THR A 1 169 ? 29.576 18.617 -4.843 1.00 58.47 169 THR A CA 1
ATOM 1463 C C . THR A 1 169 ? 30.986 18.398 -5.404 1.00 58.47 169 THR A C 1
ATOM 1465 O O . THR A 1 169 ? 31.903 19.123 -5.031 1.00 58.47 169 THR A O 1
ATOM 1468 N N . ASN A 1 170 ? 31.154 17.486 -6.371 1.00 55.25 170 ASN A N 1
ATOM 1469 C CA . ASN A 1 170 ? 32.425 17.242 -7.069 1.00 55.25 170 ASN A CA 1
ATOM 1470 C C . ASN A 1 170 ? 32.580 18.038 -8.378 1.00 55.25 170 ASN A C 1
ATOM 1472 O O . ASN A 1 170 ? 33.605 17.937 -9.056 1.00 55.25 170 ASN A O 1
ATOM 1476 N N . HIS A 1 171 ? 31.578 18.824 -8.772 1.00 62.47 171 HIS A N 1
ATOM 1477 C CA . HIS A 1 171 ? 31.630 19.610 -9.998 1.00 62.47 171 HIS A CA 1
ATOM 1478 C C . HIS A 1 171 ? 32.325 20.955 -9.743 1.00 62.47 171 HIS A C 1
ATOM 1480 O O . HIS A 1 171 ? 32.017 21.652 -8.780 1.00 62.47 171 HIS A O 1
ATOM 1486 N N . SER A 1 172 ? 33.196 21.393 -10.660 1.00 61.25 172 SER A N 1
ATOM 1487 C CA . SER A 1 172 ? 33.905 22.691 -10.579 1.00 61.25 172 SER A CA 1
ATOM 1488 C C . SER A 1 172 ? 32.983 23.909 -10.391 1.00 61.25 172 SER A C 1
ATOM 1490 O O . SER A 1 172 ? 33.415 24.968 -9.936 1.00 61.25 172 SER A O 1
ATOM 1492 N N . ILE A 1 173 ? 31.701 23.755 -10.729 1.00 62.41 173 ILE A N 1
ATOM 1493 C CA . ILE A 1 173 ? 30.647 24.755 -10.562 1.00 62.41 173 ILE A CA 1
ATOM 1494 C C . ILE A 1 173 ? 30.297 24.945 -9.078 1.00 62.41 173 ILE A C 1
ATOM 1496 O O . ILE A 1 173 ? 30.086 26.079 -8.666 1.00 62.41 173 ILE A O 1
ATOM 1500 N N . TYR A 1 174 ? 30.294 23.888 -8.260 1.00 66.62 174 TYR A N 1
ATOM 1501 C CA . TYR A 1 174 ? 29.992 23.981 -6.827 1.00 66.62 174 TYR A CA 1
ATOM 1502 C C . TYR A 1 174 ? 31.032 24.813 -6.080 1.00 66.62 174 TYR A C 1
ATOM 1504 O O . TYR A 1 174 ? 30.669 25.753 -5.377 1.00 66.62 174 TYR A O 1
ATOM 1512 N N . ASN A 1 175 ? 32.320 24.564 -6.339 1.00 71.81 175 ASN A N 1
ATOM 1513 C CA . ASN A 1 175 ? 33.406 25.372 -5.775 1.00 71.81 175 ASN A CA 1
ATOM 1514 C C . ASN A 1 175 ? 33.304 26.839 -6.214 1.00 71.81 175 ASN A C 1
ATOM 1516 O O . ASN A 1 175 ? 33.465 27.733 -5.393 1.00 71.81 175 ASN A O 1
ATOM 1520 N N . ARG A 1 176 ? 32.936 27.106 -7.476 1.00 73.62 176 ARG A N 1
ATOM 1521 C CA . ARG A 1 176 ? 32.697 28.477 -7.965 1.00 73.62 176 ARG A CA 1
ATOM 1522 C C . ARG A 1 176 ? 31.502 29.158 -7.298 1.00 73.62 176 ARG A C 1
ATOM 1524 O O . ARG A 1 176 ? 31.558 30.357 -7.044 1.00 73.62 176 ARG A O 1
ATOM 1531 N N . VAL A 1 177 ? 30.424 28.423 -7.028 1.00 77.75 177 VAL A N 1
ATOM 1532 C CA . VAL A 1 177 ? 29.235 28.950 -6.342 1.00 77.75 177 VAL A CA 1
ATOM 1533 C C . VAL A 1 177 ? 29.539 29.229 -4.870 1.00 77.75 177 VAL A C 1
ATOM 1535 O O . VAL A 1 177 ? 29.137 30.279 -4.373 1.00 77.75 177 VAL A O 1
ATOM 1538 N N . ILE A 1 178 ? 30.294 28.357 -4.193 1.00 78.69 178 ILE A N 1
ATOM 1539 C CA . ILE A 1 178 ? 30.761 28.599 -2.821 1.00 78.69 178 ILE A CA 1
ATOM 1540 C C . ILE A 1 178 ? 31.719 29.789 -2.768 1.00 78.69 178 ILE A C 1
ATOM 1542 O O . ILE A 1 178 ? 31.504 30.688 -1.963 1.00 78.69 178 ILE A O 1
ATOM 1546 N N . GLU A 1 179 ? 32.715 29.866 -3.653 1.00 80.38 179 GLU A N 1
ATOM 1547 C CA . GLU A 1 179 ? 33.621 31.020 -3.725 1.00 80.38 179 GLU A CA 1
ATOM 1548 C C . GLU A 1 179 ? 32.864 32.329 -3.980 1.00 80.38 179 GLU A C 1
ATOM 1550 O O . GLU A 1 179 ? 33.187 33.367 -3.400 1.00 80.38 179 GLU A O 1
ATOM 1555 N N . PHE A 1 180 ? 31.847 32.301 -4.847 1.00 81.88 180 PHE A N 1
ATOM 1556 C CA . PHE A 1 180 ? 30.992 33.455 -5.097 1.00 81.88 180 PHE A CA 1
ATOM 1557 C C . PHE A 1 180 ? 30.179 33.828 -3.853 1.00 81.88 180 PHE A C 1
ATOM 1559 O O . PHE A 1 180 ? 30.152 34.997 -3.475 1.00 81.88 180 PHE A O 1
ATOM 1566 N N . TYR A 1 181 ? 29.569 32.847 -3.187 1.00 80.81 181 TYR A N 1
ATOM 1567 C CA . TYR A 1 181 ? 28.829 33.056 -1.947 1.00 80.81 181 TYR A CA 1
ATOM 1568 C C . TYR A 1 181 ? 29.720 33.638 -0.843 1.00 80.81 181 TYR A C 1
ATOM 1570 O O . TYR A 1 181 ? 29.341 34.628 -0.225 1.00 80.81 181 TYR A O 1
ATOM 1578 N N . GLU A 1 182 ? 30.928 33.108 -0.636 1.00 82.75 182 GLU A N 1
ATOM 1579 C CA . GLU A 1 182 ? 31.885 33.641 0.340 1.00 82.75 182 GLU A CA 1
ATOM 1580 C C . GLU A 1 182 ? 32.356 35.057 -0.006 1.00 82.75 182 GLU A C 1
ATOM 1582 O O . GLU A 1 182 ? 32.500 35.895 0.888 1.00 82.75 182 GLU A O 1
ATOM 1587 N N . LYS A 1 183 ? 32.561 35.361 -1.294 1.00 83.81 183 LYS A N 1
ATOM 1588 C CA . LYS A 1 183 ? 32.882 36.722 -1.754 1.00 83.81 183 LYS A CA 1
ATOM 1589 C C . LYS A 1 183 ? 31.745 37.699 -1.487 1.00 83.81 183 LYS A C 1
ATOM 1591 O O . LYS A 1 183 ? 32.007 38.817 -1.055 1.00 83.81 183 LYS A O 1
ATOM 1596 N N . VAL A 1 184 ? 30.501 37.299 -1.744 1.00 81.62 184 VAL A N 1
ATOM 1597 C CA . VAL A 1 184 ? 29.319 38.122 -1.456 1.00 81.62 184 VAL A CA 1
ATOM 1598 C C . VAL A 1 184 ? 29.171 38.304 0.054 1.00 81.62 184 VAL A C 1
ATOM 1600 O O . VAL A 1 184 ? 29.051 39.435 0.511 1.00 81.62 184 VAL A O 1
ATOM 1603 N N . LYS A 1 185 ? 29.292 37.228 0.834 1.00 80.75 185 LYS A N 1
ATOM 1604 C CA . LYS A 1 185 ? 29.232 37.251 2.298 1.00 80.75 185 LYS A CA 1
ATOM 1605 C C . LYS A 1 185 ? 30.246 38.233 2.904 1.00 80.75 185 LYS A C 1
ATOM 1607 O O . LYS A 1 185 ? 29.860 39.127 3.645 1.00 80.75 185 LYS A O 1
ATOM 1612 N N . LYS A 1 186 ? 31.516 38.158 2.487 1.00 81.00 186 LYS A N 1
ATOM 1613 C CA . LYS A 1 186 ? 32.576 39.097 2.909 1.00 81.00 186 LYS A CA 1
ATOM 1614 C C . LYS A 1 186 ? 32.337 40.546 2.486 1.00 81.00 186 LYS A C 1
ATOM 1616 O O . LYS A 1 186 ? 32.879 41.450 3.106 1.00 81.00 186 LYS A O 1
ATOM 1621 N N . ARG A 1 187 ? 31.597 40.781 1.401 1.00 77.12 187 ARG A N 1
ATOM 1622 C CA . ARG A 1 187 ? 31.340 42.132 0.883 1.00 77.12 187 ARG A CA 1
ATOM 1623 C C . ARG A 1 187 ? 30.185 42.833 1.599 1.00 77.12 187 ARG A C 1
ATOM 1625 O O . ARG A 1 187 ? 30.125 44.056 1.561 1.00 77.12 187 ARG A O 1
ATOM 1632 N N . PHE A 1 188 ? 29.278 42.070 2.202 1.00 75.06 188 PHE A N 1
ATOM 1633 C CA . PHE A 1 188 ? 28.062 42.585 2.831 1.00 75.06 188 PHE A CA 1
ATOM 1634 C C . PHE A 1 188 ? 28.015 42.378 4.358 1.00 75.06 188 PHE A C 1
ATOM 1636 O O . PHE A 1 188 ? 26.974 42.654 4.940 1.00 75.06 188 PHE A O 1
ATOM 1643 N N . ASP A 1 189 ? 29.113 41.937 4.991 1.00 61.50 189 ASP A N 1
ATOM 1644 C CA . ASP A 1 189 ? 29.241 41.726 6.450 1.00 61.50 189 ASP A CA 1
ATOM 1645 C C . ASP A 1 189 ? 28.047 40.965 7.079 1.00 61.50 189 ASP A C 1
ATOM 1647 O O . ASP A 1 189 ? 27.466 41.367 8.087 1.00 61.50 189 ASP A O 1
ATOM 1651 N N . ILE A 1 190 ? 27.678 39.834 6.463 1.00 57.72 190 ILE A N 1
ATOM 1652 C CA . ILE A 1 190 ? 26.789 38.806 7.049 1.00 57.72 190 ILE A CA 1
ATOM 1653 C C . ILE A 1 190 ? 27.636 37.607 7.480 1.00 57.72 190 ILE A C 1
ATOM 1655 O O . ILE A 1 190 ? 28.601 37.281 6.755 1.00 57.72 190 ILE A O 1
#

Organism: NCBI:txid1935204

Secondary structure (DSSP, 8-state):
-HHHHHHHHHHHHHHHHHHHHHHHIIIIIIIIIIIHHHHHHHHHHHHHSTHHHHHHHHHHHS-HHHHHHHHHHHHHHHHHHHHHHHHHHHTT-HHHHHHHHHHHHHHHHHHHHHHHHHHHHHHTSHHHHHHHHHHHHHHHHHHTSHHHHHHHHHHHHHHHHHHHHT-GGGSHHHHHHHHHHHHHHHHHT-

Solvent-accessible surface area (backbone atoms only — not comparable to full-atom values): 10213 Å² total; per-residue (Å²): 112,71,74,58,55,54,51,53,52,51,52,51,52,51,49,52,51,52,51,47,50,53,49,47,47,46,51,54,49,47,33,60,67,44,46,48,55,52,42,54,54,51,49,54,52,50,72,68,38,77,70,44,57,62,50,51,56,50,58,70,70,48,55,50,69,58,54,46,53,54,51,50,51,51,51,48,53,41,49,50,35,48,53,49,18,51,55,30,43,76,69,67,40,51,70,61,14,51,52,40,46,56,58,30,50,65,54,50,45,53,49,51,52,52,43,65,79,41,40,73,48,50,46,68,38,65,70,49,34,49,52,52,50,50,56,52,49,52,53,51,54,50,64,71,28,73,66,38,51,54,52,50,52,51,53,51,52,52,50,51,52,49,50,64,72,67,42,52,84,82,35,76,62,41,58,51,50,50,53,48,50,53,52,52,31,71,73,67,78,105

Radius of gyration: 24.28 Å; Cα contacts (8 Å, |Δi|>4): 81; chains: 1; bounding box: 55×73×48 Å

Mean predicted aligned error: 10.49 Å

Nearest PDB structures (foldseek):
  8qhw-assembly1_E  TM=2.407E-01  e=5.738E+00  Synechocystis sp. PCC 6803